Protein AF-B9L2D6-F1 (afdb_monomer)

Sequence (273 aa):
MDQVGSRETQRTIRRAWAGRIAWFFAGMMATLLLLGIAGWVLAPRLFAHRSDLPGERRLARALVEAAAARGAQAIPTRPPLGARAVETGRIVYLGACSQCHGADADGKGWLGTLSYPEASALNDADTQARSDTELYWIIANGLSFTGMPGFQDRLSEEQIWAVVAYLRSLGSGSSGALPAVPQPSSDDLTKADPAGGAVARGAALYIALGCSNCHGAGGNAAGRLQLRATDRRAVRAIREGTDEGMPAYPESLLSEPDLQAVLAYIRTFRSGS

Structure (mmCIF, N/CA/C/O backbone):
data_AF-B9L2D6-F1
#
_entry.id   AF-B9L2D6-F1
#
loop_
_atom_site.group_PDB
_atom_site.id
_atom_site.type_symbol
_atom_site.label_atom_id
_atom_site.label_alt_id
_atom_site.label_comp_id
_atom_site.label_asym_id
_atom_site.label_entity_id
_atom_site.label_seq_id
_atom_site.pdbx_PDB_ins_code
_atom_site.Cartn_x
_atom_site.Cartn_y
_atom_site.Cartn_z
_atom_site.occupancy
_atom_site.B_iso_or_equiv
_atom_site.auth_seq_id
_atom_site.auth_comp_id
_atom_site.auth_asym_id
_atom_site.auth_atom_id
_atom_site.pdbx_PDB_model_num
ATOM 1 N N . MET A 1 1 ? -6.528 51.169 73.904 1.00 56.94 1 MET A N 1
ATOM 2 C CA . MET A 1 1 ? -5.232 50.892 73.244 1.00 56.94 1 MET A CA 1
ATOM 3 C C . MET A 1 1 ? -5.256 49.641 72.342 1.00 56.94 1 MET A C 1
ATOM 5 O O . MET A 1 1 ? -4.210 49.272 71.832 1.00 56.94 1 MET A O 1
ATOM 9 N N . ASP A 1 2 ? -6.421 49.062 72.003 1.00 61.53 2 ASP A N 1
ATOM 10 C CA . ASP A 1 2 ? -6.498 47.760 71.294 1.00 61.53 2 ASP A CA 1
ATOM 11 C C . ASP A 1 2 ? -6.487 47.793 69.754 1.00 61.53 2 ASP A C 1
ATOM 13 O O . ASP A 1 2 ? -6.313 46.762 69.106 1.00 61.53 2 ASP A O 1
ATOM 17 N N . GLN A 1 3 ? -6.654 48.957 69.119 1.00 58.72 3 GLN A N 1
ATOM 18 C CA . GLN A 1 3 ? -6.732 49.036 67.648 1.00 58.72 3 GLN A CA 1
ATOM 19 C C . GLN A 1 3 ? -5.370 48.978 66.937 1.00 58.72 3 GLN A C 1
ATOM 21 O O . GLN A 1 3 ? -5.309 48.685 65.743 1.00 58.72 3 GLN A O 1
ATOM 26 N N . VAL A 1 4 ? -4.273 49.269 67.642 1.00 60.16 4 VAL A N 1
ATOM 27 C CA . VAL A 1 4 ? -2.924 49.272 67.050 1.00 60.16 4 VAL A CA 1
ATOM 28 C C . VAL A 1 4 ? -2.386 47.841 66.935 1.00 60.16 4 VAL A C 1
ATOM 30 O O . VAL A 1 4 ? -1.903 47.466 65.868 1.00 60.16 4 VAL A O 1
ATOM 33 N N . GLY A 1 5 ? -2.587 47.010 67.966 1.00 62.91 5 GLY A N 1
ATOM 34 C CA . GLY A 1 5 ? -2.167 45.604 67.967 1.00 62.91 5 GLY A CA 1
ATOM 35 C C . GLY A 1 5 ? -2.861 44.762 66.891 1.00 62.91 5 GLY A C 1
ATOM 36 O O . GLY A 1 5 ? -2.204 44.000 66.185 1.00 62.91 5 GLY A O 1
ATOM 37 N N . SER A 1 6 ? -4.164 44.966 66.662 1.00 68.38 6 SER A N 1
ATOM 38 C CA . SER A 1 6 ? -4.909 44.214 65.637 1.00 68.38 6 SER A CA 1
ATOM 39 C C . SER A 1 6 ? -4.453 44.528 64.205 1.00 68.38 6 SER A C 1
ATOM 41 O O . SER A 1 6 ? -4.407 43.633 63.357 1.00 68.38 6 SER A O 1
ATOM 43 N N . ARG A 1 7 ? -4.049 45.775 63.920 1.00 72.44 7 ARG A N 1
ATOM 44 C CA . ARG A 1 7 ? -3.516 46.178 62.605 1.00 72.44 7 ARG A CA 1
ATOM 45 C C . ARG A 1 7 ? -2.130 45.599 62.336 1.00 72.44 7 ARG A C 1
ATOM 47 O O . ARG A 1 7 ? -1.819 45.287 61.185 1.00 72.44 7 ARG A O 1
ATOM 54 N N . GLU A 1 8 ? -1.307 45.444 63.366 1.00 71.81 8 GLU A N 1
ATOM 55 C CA . GLU A 1 8 ? 0.029 44.859 63.249 1.00 71.81 8 GLU A CA 1
ATOM 56 C C . GLU A 1 8 ? -0.039 43.342 63.027 1.00 71.81 8 GLU A C 1
ATOM 58 O O . GLU A 1 8 ? 0.575 42.838 62.085 1.00 71.81 8 GLU A O 1
ATOM 63 N N . THR A 1 9 ? -0.906 42.635 63.761 1.00 71.81 9 THR A N 1
ATOM 64 C CA . THR A 1 9 ? -1.185 41.204 63.540 1.00 71.81 9 THR A CA 1
ATOM 65 C C . THR A 1 9 ? -1.777 40.930 62.150 1.00 71.81 9 THR A C 1
ATOM 67 O O . THR A 1 9 ? -1.382 39.988 61.467 1.00 71.81 9 THR A O 1
ATOM 70 N N . GLN A 1 10 ? -2.685 41.780 61.659 1.00 71.19 10 GLN A N 1
ATOM 71 C CA . GLN A 1 10 ? -3.229 41.653 60.299 1.00 71.19 10 GLN A CA 1
ATOM 72 C C . GLN A 1 10 ? -2.160 41.889 59.215 1.00 71.19 10 GLN A C 1
ATOM 74 O O . GLN A 1 10 ? -2.165 41.228 58.174 1.00 71.19 10 GLN A O 1
ATOM 79 N N . ARG A 1 11 ? -1.203 42.801 59.446 1.00 72.12 11 ARG A N 1
ATOM 80 C CA . ARG A 1 11 ? -0.077 43.043 58.525 1.00 72.12 11 ARG A CA 1
ATOM 81 C C . ARG A 1 11 ? 0.897 41.867 58.481 1.00 72.12 11 ARG A C 1
ATOM 83 O O . ARG A 1 11 ? 1.347 41.519 57.389 1.00 72.12 11 ARG A O 1
ATOM 90 N N . THR A 1 12 ? 1.209 41.242 59.616 1.00 73.00 12 THR A N 1
ATOM 91 C CA . THR A 1 12 ? 2.105 40.074 59.662 1.00 73.00 12 THR A CA 1
ATOM 92 C C . THR A 1 12 ? 1.465 38.846 59.015 1.00 73.00 12 THR A C 1
ATOM 94 O O . THR A 1 12 ? 2.108 38.201 58.188 1.00 73.00 12 THR A O 1
ATOM 97 N N . ILE A 1 13 ? 0.177 38.587 59.272 1.00 73.56 13 ILE A N 1
ATOM 98 C CA . ILE A 1 13 ? -0.577 37.500 58.626 1.00 73.56 13 ILE A CA 1
ATOM 99 C C . ILE A 1 13 ? -0.653 37.710 57.107 1.00 73.56 13 ILE A C 1
ATOM 101 O O . ILE A 1 13 ? -0.350 36.788 56.351 1.00 73.56 13 ILE A O 1
ATOM 105 N N . ARG A 1 14 ? -0.977 38.922 56.629 1.00 73.56 14 ARG A N 1
ATOM 106 C CA . ARG A 1 14 ? -1.017 39.222 55.182 1.00 73.56 14 ARG A CA 1
ATOM 107 C C . ARG A 1 14 ? 0.344 39.055 54.506 1.00 73.56 14 ARG A C 1
ATOM 109 O O . ARG A 1 14 ? 0.392 38.533 53.398 1.00 73.56 14 ARG A O 1
ATOM 116 N N . ARG A 1 15 ? 1.444 39.450 55.159 1.00 74.12 15 ARG A N 1
ATOM 117 C CA . ARG A 1 15 ? 2.812 39.230 54.647 1.00 74.12 15 ARG A CA 1
ATOM 118 C C . ARG A 1 15 ? 3.174 37.743 54.603 1.00 74.12 15 ARG A C 1
ATOM 120 O O . ARG A 1 15 ? 3.741 37.294 53.611 1.00 74.12 15 ARG A O 1
ATOM 127 N N . ALA A 1 16 ? 2.793 36.972 55.623 1.00 72.38 16 ALA A N 1
ATOM 128 C CA . ALA A 1 16 ? 3.012 35.526 55.661 1.00 72.38 16 ALA A CA 1
ATOM 129 C C . ALA A 1 16 ? 2.215 34.783 54.569 1.00 72.38 16 ALA A C 1
ATOM 131 O O . ALA A 1 16 ? 2.751 33.894 53.908 1.00 72.38 16 ALA A O 1
ATOM 132 N N . TRP A 1 17 ? 0.960 35.174 54.329 1.00 75.00 17 TRP A N 1
ATOM 133 C CA . TRP A 1 17 ? 0.129 34.619 53.255 1.00 75.00 17 TRP A CA 1
ATOM 134 C C . TRP A 1 17 ? 0.607 35.030 51.859 1.00 75.00 17 TRP A C 1
ATOM 136 O O . TRP A 1 17 ? 0.696 34.177 50.980 1.00 75.00 17 TRP A O 1
ATOM 146 N N . ALA A 1 18 ? 0.985 36.297 51.661 1.00 76.88 18 ALA A N 1
ATOM 147 C CA . ALA A 1 18 ? 1.555 36.765 50.398 1.00 76.88 18 ALA A CA 1
ATOM 148 C C . ALA A 1 18 ? 2.855 36.020 50.046 1.00 76.88 18 ALA A C 1
ATOM 150 O O . ALA A 1 18 ? 3.039 35.627 48.898 1.00 76.88 18 ALA A O 1
ATOM 151 N N . GLY A 1 19 ? 3.713 35.748 51.038 1.00 84.00 19 GLY A N 1
ATOM 152 C CA . GLY A 1 19 ? 4.913 34.929 50.853 1.00 84.00 19 GLY A CA 1
ATOM 153 C C . GLY A 1 19 ? 4.589 33.492 50.436 1.00 84.00 19 GLY A C 1
ATOM 154 O O . GLY A 1 19 ? 5.163 32.991 49.475 1.00 84.00 19 GLY A O 1
ATOM 155 N N . ARG A 1 20 ? 3.629 32.836 51.102 1.00 87.19 20 ARG A N 1
ATOM 156 C CA . ARG A 1 20 ? 3.206 31.463 50.761 1.00 87.19 20 ARG A CA 1
ATOM 157 C C . ARG A 1 20 ? 2.619 31.354 49.352 1.00 87.19 20 ARG A C 1
ATOM 159 O O . ARG A 1 20 ? 2.954 30.422 48.629 1.00 87.19 20 ARG A O 1
ATOM 166 N N . ILE A 1 21 ? 1.789 32.317 48.950 1.00 88.88 21 ILE A N 1
ATOM 167 C CA . ILE A 1 21 ? 1.210 32.373 47.600 1.00 88.88 21 ILE A CA 1
ATOM 168 C C . ILE A 1 21 ? 2.305 32.617 46.551 1.00 88.88 21 ILE A C 1
ATOM 170 O O . ILE A 1 21 ? 2.326 31.946 45.522 1.00 88.88 21 ILE A O 1
ATOM 174 N N . ALA A 1 22 ? 3.254 33.520 46.819 1.00 88.56 22 ALA A N 1
ATOM 175 C CA . ALA A 1 22 ? 4.381 33.767 45.920 1.00 88.56 22 ALA A CA 1
ATOM 176 C C . ALA A 1 22 ? 5.248 32.510 45.715 1.00 88.56 22 ALA A C 1
ATOM 178 O O . ALA A 1 22 ? 5.593 32.188 44.580 1.00 88.56 22 ALA A O 1
ATOM 179 N N . TRP A 1 23 ? 5.537 31.757 46.783 1.00 92.25 23 TRP A N 1
ATOM 180 C CA . TRP A 1 23 ? 6.272 30.489 46.695 1.00 92.25 23 TRP A CA 1
ATOM 181 C C . TRP A 1 23 ? 5.515 29.405 45.920 1.00 92.25 23 TRP A C 1
ATOM 183 O O . TRP A 1 23 ? 6.136 28.664 45.159 1.00 92.25 23 TRP A O 1
ATOM 193 N N . PHE A 1 24 ? 4.187 29.338 46.052 1.00 92.62 24 PHE A N 1
ATOM 194 C CA . PHE A 1 24 ? 3.357 28.430 45.257 1.00 92.62 24 PHE A CA 1
ATOM 195 C C . PHE A 1 24 ? 3.479 28.721 43.752 1.00 92.62 24 PHE A C 1
ATOM 197 O O . PHE A 1 24 ? 3.782 27.819 42.970 1.00 92.62 24 PHE A O 1
ATOM 204 N N . PHE A 1 25 ? 3.315 29.984 43.343 1.00 95.75 25 PHE A N 1
ATOM 205 C CA . PHE A 1 25 ? 3.429 30.368 41.933 1.00 95.75 25 PHE A CA 1
ATOM 206 C C . PHE A 1 25 ? 4.855 30.228 41.391 1.00 95.75 25 PHE A C 1
ATOM 208 O O . PHE A 1 25 ? 5.025 29.788 40.255 1.00 95.75 25 PHE A O 1
ATOM 215 N N . ALA A 1 26 ? 5.878 30.538 42.192 1.00 93.88 26 ALA A N 1
ATOM 216 C CA . ALA A 1 26 ? 7.272 30.314 41.812 1.00 93.88 26 ALA A CA 1
ATOM 217 C C . ALA A 1 26 ? 7.562 28.820 41.580 1.00 93.88 26 ALA A C 1
ATOM 219 O O . ALA A 1 26 ? 8.179 28.464 40.578 1.00 93.88 26 ALA A O 1
ATOM 220 N N . GLY A 1 27 ? 7.061 27.942 42.456 1.00 96.25 27 GLY A N 1
ATOM 221 C CA . GLY A 1 27 ? 7.172 26.489 42.301 1.00 96.25 27 GLY A CA 1
ATOM 222 C C . GLY A 1 27 ? 6.445 25.957 41.062 1.00 96.25 27 GLY A C 1
ATOM 223 O O . GLY A 1 27 ? 7.003 25.157 40.309 1.00 96.25 27 GLY A O 1
ATOM 224 N N . MET A 1 28 ? 5.227 26.439 40.800 1.00 96.62 28 MET A N 1
ATOM 225 C CA . MET A 1 28 ? 4.471 26.101 39.589 1.00 96.62 28 MET A CA 1
ATOM 226 C C . MET A 1 28 ? 5.216 26.536 38.322 1.00 96.62 28 MET A C 1
ATOM 228 O O . MET A 1 28 ? 5.370 25.740 37.398 1.00 96.62 28 MET A O 1
ATOM 232 N N . MET A 1 29 ? 5.732 27.768 38.295 1.00 95.88 29 MET A N 1
ATOM 233 C CA . MET A 1 29 ? 6.493 28.288 37.159 1.00 95.88 29 MET A CA 1
ATOM 234 C C . MET A 1 29 ? 7.775 27.481 36.930 1.00 95.88 29 MET A C 1
ATOM 236 O O . MET A 1 29 ? 8.063 27.099 35.800 1.00 95.88 29 MET A O 1
ATOM 240 N N . ALA A 1 30 ? 8.508 27.153 37.999 1.00 95.94 30 ALA A N 1
ATOM 241 C CA . ALA A 1 30 ? 9.697 26.308 37.920 1.00 95.94 30 ALA A CA 1
ATOM 242 C C . ALA A 1 30 ? 9.366 24.905 37.384 1.00 95.94 30 ALA A C 1
ATOM 244 O O . ALA A 1 30 ? 10.091 24.387 36.542 1.00 95.94 30 ALA A O 1
ATOM 245 N N . THR A 1 31 ? 8.245 24.315 37.808 1.00 95.62 31 THR A N 1
ATOM 246 C CA . THR A 1 31 ? 7.788 22.997 37.333 1.00 95.62 31 THR A CA 1
ATOM 247 C C . THR A 1 31 ? 7.444 23.031 35.847 1.00 95.62 31 THR A C 1
ATOM 249 O O . THR A 1 31 ? 7.908 22.182 35.092 1.00 95.62 31 THR A O 1
ATOM 252 N N . LEU A 1 32 ? 6.681 24.032 35.403 1.00 96.75 32 LEU A N 1
ATOM 253 C CA . LEU A 1 32 ? 6.340 24.203 33.988 1.00 96.75 32 LEU A CA 1
ATOM 254 C C . LEU A 1 32 ? 7.591 24.428 33.131 1.00 96.75 32 LEU A C 1
ATOM 256 O O . LEU A 1 32 ? 7.705 23.855 32.050 1.00 96.75 32 LEU A O 1
ATOM 260 N N . LEU A 1 33 ? 8.550 25.210 33.630 1.00 96.44 33 LEU A N 1
ATOM 261 C CA . LEU A 1 33 ? 9.809 25.476 32.941 1.00 96.44 33 LEU A CA 1
ATOM 262 C C . LEU A 1 33 ? 10.677 24.213 32.846 1.00 96.44 33 LEU A C 1
ATOM 264 O O . LEU A 1 33 ? 11.220 23.926 31.783 1.00 96.44 33 LEU A O 1
ATOM 268 N N . LEU A 1 34 ? 10.740 23.406 33.909 1.00 96.00 34 LEU A N 1
ATOM 269 C CA . LEU A 1 34 ? 11.417 22.106 33.895 1.00 96.00 34 LEU A CA 1
ATOM 270 C C . LEU A 1 34 ? 10.751 21.116 32.935 1.00 96.00 34 LEU A C 1
ATOM 272 O O . LEU A 1 34 ? 11.459 20.440 32.193 1.00 96.00 34 LEU A O 1
ATOM 276 N N . LEU A 1 35 ? 9.416 21.052 32.896 1.00 95.12 35 LEU A N 1
ATOM 277 C CA . LEU A 1 35 ? 8.682 20.222 31.935 1.00 95.12 35 LEU A CA 1
ATOM 278 C C . LEU A 1 35 ? 8.921 20.684 30.493 1.00 95.12 35 LEU A C 1
ATOM 280 O O . LEU A 1 35 ? 9.122 19.850 29.615 1.00 95.12 35 LEU A O 1
ATOM 284 N N . GLY A 1 36 ? 8.956 21.996 30.254 1.00 93.69 36 GLY A N 1
ATOM 285 C CA . GLY A 1 36 ? 9.275 22.572 28.949 1.00 93.69 36 GLY A CA 1
ATOM 286 C C . GLY A 1 36 ? 10.696 22.237 28.492 1.00 93.69 36 GLY A C 1
ATOM 287 O O . GLY A 1 36 ? 10.884 21.793 27.362 1.00 93.69 36 GLY A O 1
ATOM 288 N N . ILE A 1 37 ? 11.690 22.372 29.378 1.00 93.81 37 ILE A N 1
ATOM 289 C CA . ILE A 1 37 ? 13.086 21.999 29.094 1.00 93.81 37 ILE A CA 1
ATOM 290 C C . ILE A 1 37 ? 13.205 20.491 28.864 1.00 93.81 37 ILE A C 1
ATOM 292 O O . ILE A 1 37 ? 13.822 20.072 27.888 1.00 93.81 37 ILE A O 1
ATOM 296 N N . ALA A 1 38 ? 12.600 19.669 29.725 1.00 91.19 38 ALA A N 1
ATOM 297 C CA . ALA A 1 38 ? 12.593 18.219 29.564 1.00 91.19 38 ALA A CA 1
ATOM 298 C C . ALA A 1 38 ? 11.964 17.828 28.223 1.00 91.19 38 ALA A C 1
ATOM 300 O O . ALA A 1 38 ? 12.560 17.058 27.477 1.00 91.19 38 ALA A O 1
ATOM 301 N N . GLY A 1 39 ? 10.821 18.423 27.874 1.00 89.56 39 GLY A N 1
ATOM 302 C CA . GLY A 1 39 ? 10.175 18.266 26.576 1.00 89.56 39 GLY A CA 1
ATOM 303 C C . GLY A 1 39 ? 11.092 18.664 25.422 1.00 89.56 39 GLY A C 1
ATOM 304 O O . GLY A 1 39 ? 11.265 17.879 24.504 1.00 89.56 39 GLY A O 1
ATOM 305 N N . TRP A 1 40 ? 11.754 19.821 25.482 1.00 89.19 40 TRP A N 1
ATOM 306 C CA . TRP A 1 40 ? 12.677 20.276 24.434 1.00 89.19 40 TRP A CA 1
ATOM 307 C C . TRP A 1 40 ? 13.899 19.359 24.260 1.00 89.19 40 TRP A C 1
ATOM 309 O O . TRP A 1 40 ? 14.357 19.141 23.142 1.00 89.19 40 TRP A O 1
ATOM 319 N N . VAL A 1 41 ? 14.403 18.769 25.348 1.00 87.44 41 VAL A N 1
ATOM 320 C CA . VAL A 1 41 ? 15.546 17.839 25.325 1.00 87.44 41 VAL A CA 1
ATOM 321 C C . VAL A 1 41 ? 15.139 16.420 24.901 1.00 87.44 41 VAL A C 1
ATOM 323 O O . VAL A 1 41 ? 15.921 15.715 24.253 1.00 87.44 41 VAL A O 1
ATOM 326 N N . LEU A 1 42 ? 13.940 15.971 25.275 1.00 84.75 42 LEU A N 1
ATOM 327 C CA . LEU A 1 42 ? 13.441 14.619 25.008 1.00 84.75 42 LEU A CA 1
ATOM 328 C C . LEU A 1 42 ? 12.720 14.518 23.661 1.00 84.75 42 LEU A C 1
ATOM 330 O O . LEU A 1 42 ? 12.849 13.494 22.999 1.00 84.75 42 LEU A O 1
ATOM 334 N N . ALA A 1 43 ? 12.016 15.563 23.221 1.00 81.94 43 ALA A N 1
ATOM 335 C CA . ALA A 1 43 ? 11.232 15.562 21.987 1.00 81.94 43 ALA A CA 1
ATOM 336 C C . ALA A 1 43 ? 12.062 15.193 20.750 1.00 81.94 43 ALA A C 1
ATOM 338 O O . ALA A 1 43 ? 11.625 14.308 20.023 1.00 81.94 43 ALA A O 1
ATOM 339 N N . PRO A 1 44 ? 13.275 15.736 20.514 1.00 79.38 44 PRO A N 1
ATOM 340 C CA . PRO A 1 44 ? 14.084 15.317 19.372 1.00 79.38 44 PRO A CA 1
ATOM 341 C C . PRO A 1 44 ? 14.414 13.824 19.408 1.00 79.38 44 PRO A C 1
ATOM 343 O O . PRO A 1 44 ? 14.445 13.186 18.367 1.00 79.38 44 PRO A O 1
ATOM 346 N N . ARG A 1 45 ? 14.623 13.246 20.599 1.00 75.12 45 ARG A N 1
ATOM 347 C CA . ARG A 1 45 ? 14.895 11.809 20.752 1.00 75.12 45 ARG A CA 1
ATOM 348 C C . ARG A 1 45 ? 13.643 10.962 20.544 1.00 75.12 45 ARG A C 1
ATOM 350 O O . ARG A 1 45 ? 13.747 9.899 19.950 1.00 75.12 45 ARG A O 1
ATOM 357 N N . LEU A 1 46 ? 12.486 11.442 21.000 1.00 73.06 46 LEU A N 1
ATOM 358 C CA . LEU A 1 46 ? 11.193 10.785 20.804 1.00 73.06 46 LEU A CA 1
ATOM 359 C C . LEU A 1 46 ? 10.761 10.816 19.331 1.00 73.06 46 LEU A C 1
ATOM 361 O O . LEU A 1 46 ? 10.335 9.798 18.806 1.00 73.06 46 LEU A O 1
ATOM 365 N N . PHE A 1 47 ? 10.920 11.952 18.647 1.00 72.81 47 PHE A N 1
ATOM 366 C CA . PHE A 1 47 ? 10.514 12.120 17.247 1.00 72.81 47 PHE A CA 1
ATOM 367 C C . PHE A 1 47 ? 11.547 11.612 16.229 1.00 72.81 47 PHE A C 1
ATOM 369 O O . PHE A 1 47 ? 11.180 11.354 15.087 1.00 72.81 47 PHE A O 1
ATOM 376 N N . ALA A 1 48 ? 12.823 11.460 16.605 1.00 70.25 48 ALA A N 1
ATOM 377 C CA . ALA A 1 48 ? 13.851 10.875 15.734 1.00 70.25 48 ALA A CA 1
ATOM 378 C C . ALA A 1 48 ? 14.034 9.357 15.927 1.00 70.25 48 ALA A C 1
ATOM 380 O O . ALA A 1 48 ? 14.858 8.749 15.239 1.00 70.25 48 ALA A O 1
ATOM 381 N N . HIS A 1 49 ? 13.310 8.741 16.864 1.00 67.38 49 HIS A N 1
ATOM 382 C CA . HIS A 1 49 ? 13.352 7.300 17.082 1.00 67.38 49 HIS A CA 1
ATOM 383 C C . HIS A 1 49 ? 12.772 6.555 15.875 1.00 67.38 49 HIS A C 1
ATOM 385 O O . HIS A 1 49 ? 11.707 6.903 15.376 1.00 67.38 49 HIS A O 1
ATOM 391 N N . ARG A 1 50 ? 13.493 5.536 15.397 1.00 65.75 50 ARG A N 1
ATOM 392 C CA . ARG A 1 50 ? 13.042 4.624 14.331 1.00 65.75 50 ARG A CA 1
ATOM 393 C C . ARG A 1 50 ? 12.920 3.168 14.786 1.00 65.75 50 ARG A C 1
ATOM 395 O O . ARG A 1 50 ? 12.696 2.289 13.964 1.00 65.75 50 ARG A O 1
ATOM 402 N N . SER A 1 51 ? 13.145 2.902 16.066 1.00 70.00 51 SER A N 1
ATOM 403 C CA . SER A 1 51 ? 12.976 1.580 16.673 1.00 70.00 51 SER A CA 1
ATOM 404 C C . SER A 1 51 ? 11.742 1.612 17.571 1.00 70.00 51 SER A C 1
ATOM 406 O O . SER A 1 51 ? 11.215 2.684 17.824 1.00 70.00 51 SER A O 1
ATOM 408 N N . ASP A 1 52 ? 11.259 0.461 18.023 1.00 70.94 52 ASP A N 1
ATOM 409 C CA . ASP A 1 52 ? 10.150 0.432 18.976 1.00 70.94 52 ASP A CA 1
ATOM 410 C C . ASP A 1 52 ? 10.659 0.566 20.414 1.00 70.94 52 ASP A C 1
ATOM 412 O O . ASP A 1 52 ? 11.629 -0.094 20.813 1.00 70.94 52 ASP A O 1
ATOM 416 N N . LEU A 1 53 ? 9.942 1.327 21.238 1.00 78.06 53 LEU A N 1
ATOM 417 C CA . LEU A 1 53 ? 10.089 1.264 22.687 1.00 78.06 53 LEU A CA 1
ATOM 418 C C . LEU A 1 53 ? 9.505 -0.052 23.237 1.00 78.06 53 LEU A C 1
ATOM 420 O O . LEU A 1 53 ? 8.582 -0.639 22.655 1.00 78.06 53 LEU A O 1
ATOM 424 N N . PRO A 1 54 ? 9.974 -0.527 24.408 1.00 80.00 54 PRO A N 1
ATOM 425 C CA . PRO A 1 54 ? 9.396 -1.697 25.057 1.00 80.00 54 PRO A CA 1
ATOM 426 C C . PRO A 1 54 ? 7.880 -1.545 25.261 1.00 80.00 54 PRO A C 1
ATOM 428 O O . PRO A 1 54 ? 7.420 -0.685 26.006 1.00 80.00 54 PRO A O 1
ATOM 431 N N . GLY A 1 55 ? 7.096 -2.402 24.602 1.00 80.31 55 GLY A N 1
ATOM 432 C CA . GLY A 1 55 ? 5.634 -2.412 24.710 1.00 80.31 55 GLY A CA 1
ATOM 433 C C . GLY A 1 55 ? 4.888 -1.443 23.784 1.00 80.31 55 GLY A C 1
ATOM 434 O O . GLY A 1 55 ? 3.662 -1.520 23.738 1.00 80.31 55 GLY A O 1
ATOM 435 N N . GLU A 1 56 ? 5.580 -0.612 22.998 1.00 82.12 56 GLU A N 1
ATOM 436 C CA . GLU A 1 56 ? 4.963 0.344 22.063 1.00 82.12 56 GLU A CA 1
ATOM 437 C C . GLU A 1 56 ? 4.027 -0.351 21.071 1.00 82.12 56 GLU A C 1
ATOM 439 O O . GLU A 1 56 ? 2.849 -0.011 20.995 1.00 82.12 56 GLU A O 1
ATOM 444 N N . ARG A 1 57 ? 4.496 -1.420 20.413 1.00 78.88 57 ARG A N 1
ATOM 445 C CA . ARG A 1 57 ? 3.670 -2.218 19.489 1.00 78.88 57 ARG A CA 1
ATOM 446 C C . ARG A 1 57 ? 2.422 -2.804 20.147 1.00 78.88 57 ARG A C 1
ATOM 448 O O . ARG A 1 57 ? 1.383 -2.905 19.502 1.00 78.88 57 ARG A O 1
ATOM 455 N N . ARG A 1 58 ? 2.507 -3.200 21.424 1.00 84.06 58 ARG A N 1
ATOM 456 C CA . ARG A 1 58 ? 1.359 -3.757 22.163 1.00 84.06 58 ARG A CA 1
ATOM 457 C C . ARG A 1 58 ? 0.324 -2.676 22.441 1.00 84.06 58 ARG A C 1
ATOM 459 O O . ARG A 1 58 ? -0.862 -2.913 22.239 1.00 84.06 58 ARG A O 1
ATOM 466 N N . LEU A 1 59 ? 0.776 -1.495 22.864 1.00 85.88 59 LEU A N 1
ATOM 467 C CA . LEU A 1 59 ? -0.097 -0.346 23.072 1.00 85.88 59 LEU A CA 1
ATOM 468 C C . LEU A 1 59 ? -0.740 0.098 21.754 1.00 85.88 59 LEU A C 1
ATOM 470 O O . LEU A 1 59 ? -1.958 0.235 21.696 1.00 85.88 59 LEU A O 1
ATOM 474 N N . ALA A 1 60 ? 0.054 0.259 20.692 1.00 82.88 60 ALA A N 1
ATOM 475 C CA . ALA A 1 60 ? -0.436 0.632 19.370 1.00 82.88 60 ALA A CA 1
ATOM 476 C C . ALA A 1 60 ? -1.496 -0.359 18.871 1.00 82.88 60 ALA A C 1
ATOM 478 O O . ALA A 1 60 ? -2.589 0.047 18.487 1.00 82.88 60 ALA A O 1
ATOM 479 N N . ARG A 1 61 ? -1.223 -1.665 18.971 1.00 82.00 61 ARG A N 1
ATOM 480 C CA . ARG A 1 61 ? -2.176 -2.719 18.605 1.00 82.00 61 ARG A CA 1
ATOM 481 C C . ARG A 1 61 ? -3.487 -2.620 19.387 1.00 82.00 61 ARG A C 1
ATOM 483 O O . ARG A 1 61 ? -4.548 -2.627 18.770 1.00 82.00 61 ARG A O 1
ATOM 490 N N . ALA A 1 62 ? -3.414 -2.471 20.709 1.00 86.56 62 ALA A N 1
ATOM 491 C CA . ALA A 1 62 ? -4.599 -2.346 21.555 1.00 86.56 62 ALA A CA 1
ATOM 492 C C . ALA A 1 62 ? -5.424 -1.091 21.217 1.00 86.56 62 ALA A C 1
ATOM 494 O O . ALA A 1 62 ? -6.654 -1.132 21.223 1.00 86.56 62 ALA A O 1
ATOM 495 N N . LEU A 1 63 ? -4.763 0.024 20.885 1.00 88.19 63 LEU A N 1
ATOM 496 C CA . LEU A 1 63 ? -5.435 1.247 20.445 1.00 88.19 63 LEU A CA 1
ATOM 497 C C . LEU A 1 63 ? -6.132 1.058 19.093 1.00 88.19 63 LEU A C 1
ATOM 499 O O . LEU A 1 63 ? -7.285 1.462 18.953 1.00 88.19 63 LEU A O 1
ATOM 503 N N . VAL A 1 64 ? -5.469 0.413 18.127 1.00 85.94 64 VAL A N 1
ATOM 504 C CA . VAL A 1 64 ? -6.053 0.106 16.812 1.00 85.94 64 VAL A CA 1
ATOM 505 C C . VAL A 1 64 ? -7.259 -0.817 16.951 1.00 85.94 64 VAL A C 1
ATOM 507 O O . VAL A 1 64 ? -8.297 -0.540 16.364 1.00 85.94 64 VAL A O 1
ATOM 510 N N . GLU A 1 65 ? -7.163 -1.874 17.757 1.00 85.56 65 GLU A N 1
ATOM 511 C CA . GLU A 1 65 ? -8.288 -2.773 18.050 1.00 85.56 65 GLU A CA 1
ATOM 512 C C . GLU A 1 65 ? -9.459 -2.023 18.682 1.00 85.56 65 GLU A C 1
ATOM 514 O O . GLU A 1 65 ? -10.586 -2.103 18.202 1.00 85.56 65 GLU A O 1
ATOM 519 N N . ALA A 1 66 ? -9.199 -1.216 19.710 1.00 87.69 66 ALA A N 1
ATOM 520 C CA . ALA A 1 66 ?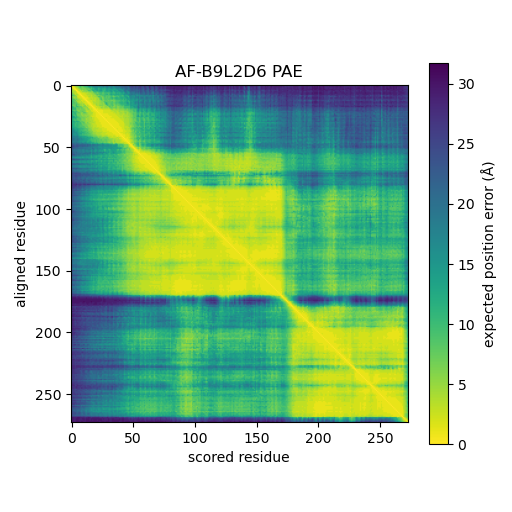 -10.247 -0.464 20.383 1.00 87.69 66 ALA A CA 1
ATOM 521 C C . ALA A 1 66 ? -10.891 0.610 19.483 1.00 87.69 66 ALA A C 1
ATOM 523 O O . ALA A 1 66 ? -12.061 0.953 19.679 1.00 87.69 66 ALA A O 1
ATOM 524 N N . ALA A 1 67 ? -10.144 1.177 18.533 1.00 87.12 67 ALA A N 1
ATOM 525 C CA . ALA A 1 67 ? -10.668 2.116 17.546 1.00 87.12 67 ALA A CA 1
ATOM 526 C C . ALA A 1 67 ? -11.495 1.393 16.475 1.00 87.12 67 ALA A C 1
ATOM 528 O O . ALA A 1 67 ? -12.649 1.761 16.247 1.00 87.12 67 ALA A O 1
ATOM 529 N N . ALA A 1 68 ? -10.951 0.320 15.895 1.00 85.50 68 ALA A N 1
ATOM 530 C CA . ALA A 1 68 ? -11.615 -0.477 14.871 1.00 85.50 68 ALA A CA 1
ATOM 531 C C . ALA A 1 68 ? -12.913 -1.104 15.390 1.00 85.50 68 ALA A C 1
ATOM 533 O O . ALA A 1 68 ? -13.933 -1.016 14.717 1.00 85.50 68 ALA A O 1
ATOM 534 N N . ALA A 1 69 ? -12.928 -1.636 16.614 1.00 85.00 69 ALA A N 1
ATOM 535 C CA . ALA A 1 69 ? -14.129 -2.201 17.226 1.00 85.00 69 ALA A CA 1
ATOM 536 C C . ALA A 1 69 ? -15.233 -1.154 17.473 1.00 85.00 69 ALA A C 1
ATOM 538 O O . ALA A 1 69 ? -16.422 -1.462 17.377 1.00 85.00 69 ALA A O 1
ATOM 539 N N . ARG A 1 70 ? -14.869 0.101 17.780 1.00 86.94 70 ARG A N 1
ATOM 540 C CA . ARG A 1 70 ? -15.843 1.202 17.901 1.00 86.94 70 ARG A CA 1
ATOM 541 C C . ARG A 1 70 ? -16.376 1.625 16.538 1.00 86.94 70 ARG A C 1
ATOM 543 O O . ARG A 1 70 ? -17.579 1.798 16.382 1.00 86.94 70 ARG A O 1
ATOM 550 N N . GLY A 1 71 ? -15.487 1.767 15.561 1.00 81.88 71 GLY A N 1
ATOM 551 C CA . GLY A 1 71 ? -15.837 2.155 14.200 1.00 81.88 71 GLY A CA 1
ATOM 552 C C . GLY A 1 71 ? -16.628 1.094 13.432 1.00 81.88 71 GLY A C 1
ATOM 553 O O . GLY A 1 71 ? -17.481 1.435 12.616 1.00 81.88 71 GLY A O 1
ATOM 554 N N . ALA A 1 72 ? -16.413 -0.185 13.754 1.00 78.31 72 ALA A N 1
ATOM 555 C CA . ALA A 1 72 ? -17.102 -1.338 13.179 1.00 78.31 72 ALA A CA 1
ATOM 556 C C . ALA A 1 72 ? -18.635 -1.280 13.332 1.00 78.31 72 ALA A C 1
ATOM 558 O O . ALA A 1 72 ? -19.353 -1.914 12.563 1.00 78.31 72 ALA A O 1
ATOM 559 N N . GLN A 1 73 ? -19.146 -0.507 14.295 1.00 73.00 73 GLN A N 1
ATOM 560 C CA . GLN A 1 73 ? -20.580 -0.393 14.586 1.00 73.00 73 GLN A CA 1
ATOM 561 C C . GLN A 1 73 ? -21.367 0.366 13.506 1.00 73.00 73 GLN A C 1
ATOM 563 O O . GLN A 1 73 ? -22.588 0.249 13.456 1.00 73.00 73 GLN A O 1
ATOM 568 N N . ALA A 1 74 ? -20.682 1.128 12.646 1.00 78.69 74 ALA A N 1
ATOM 569 C CA . ALA A 1 74 ? -21.284 1.939 11.586 1.00 78.69 74 ALA A CA 1
ATOM 570 C C . ALA A 1 74 ? -20.894 1.467 10.170 1.00 78.69 74 ALA A C 1
ATOM 572 O O . ALA A 1 74 ? -20.951 2.244 9.220 1.00 78.69 74 ALA A O 1
ATOM 573 N N . ILE A 1 75 ? -20.458 0.210 10.027 1.00 85.62 75 ILE A N 1
ATOM 574 C CA . ILE A 1 75 ? -19.973 -0.335 8.755 1.00 85.62 75 ILE A CA 1
ATOM 575 C C . ILE A 1 75 ? -21.135 -0.872 7.899 1.00 85.62 75 ILE A C 1
ATOM 577 O O . ILE A 1 75 ? -22.040 -1.510 8.448 1.00 85.62 75 ILE A O 1
ATOM 581 N N . PRO A 1 76 ? -21.113 -0.653 6.566 1.00 82.19 76 PRO A N 1
ATOM 582 C CA . PRO A 1 76 ? -22.084 -1.224 5.636 1.00 82.19 76 PRO A CA 1
ATOM 583 C C . PRO A 1 76 ? -22.243 -2.739 5.785 1.00 82.19 76 PRO A C 1
ATOM 585 O O . PRO A 1 76 ? -21.349 -3.447 6.246 1.00 82.19 76 PRO A O 1
ATOM 588 N N . THR A 1 77 ? -23.382 -3.278 5.361 1.00 83.94 77 THR A N 1
ATOM 589 C CA . THR A 1 77 ? -23.623 -4.723 5.435 1.00 83.94 77 THR A CA 1
ATOM 590 C C . THR A 1 77 ? -22.647 -5.494 4.552 1.00 83.94 77 THR A C 1
ATOM 592 O O . THR A 1 77 ? -22.545 -5.226 3.356 1.00 83.94 77 THR A O 1
ATOM 595 N N . ARG A 1 78 ? -21.982 -6.501 5.128 1.00 84.94 78 ARG A N 1
ATOM 596 C CA . ARG A 1 78 ? -21.048 -7.378 4.412 1.00 84.94 78 ARG A CA 1
ATOM 597 C C . ARG A 1 78 ? -21.757 -8.125 3.267 1.00 84.94 78 ARG A C 1
ATOM 599 O O . ARG A 1 78 ? -22.674 -8.903 3.548 1.00 84.94 78 ARG A O 1
ATOM 606 N N . PRO A 1 79 ? -21.325 -7.964 2.004 1.00 83.62 79 PRO A N 1
ATOM 607 C CA . PRO A 1 79 ? -21.863 -8.731 0.889 1.00 83.62 79 PRO A CA 1
ATOM 608 C C . PRO A 1 79 ? -21.361 -10.190 0.924 1.00 83.62 79 PRO A C 1
ATOM 610 O O . PRO A 1 79 ? -20.408 -10.511 1.640 1.00 83.62 79 PRO A O 1
ATOM 613 N N . PRO A 1 80 ? -21.959 -11.109 0.145 1.00 80.25 80 PRO A N 1
ATOM 614 C CA . PRO A 1 80 ? -21.470 -12.482 0.039 1.00 80.25 80 PRO A CA 1
ATOM 615 C C . PRO A 1 80 ? -20.035 -12.538 -0.511 1.00 80.25 80 PRO A C 1
ATOM 617 O O . PRO A 1 80 ? -19.778 -12.178 -1.661 1.00 80.25 80 PRO A O 1
ATOM 620 N N . LEU A 1 81 ? -19.091 -13.031 0.295 1.00 74.69 81 LEU A N 1
ATOM 621 C CA . LEU A 1 81 ? -17.680 -13.144 -0.090 1.00 74.69 81 LEU A CA 1
ATOM 622 C C . LEU A 1 81 ? -17.429 -14.458 -0.852 1.00 74.69 81 LEU A C 1
ATOM 624 O O . LEU A 1 81 ? -16.936 -15.437 -0.297 1.00 74.69 81 LEU A O 1
ATOM 628 N N . GLY A 1 82 ? -17.838 -14.500 -2.123 1.00 78.38 82 GLY A N 1
ATOM 629 C CA . GLY A 1 82 ? -17.607 -15.635 -3.028 1.00 78.38 82 GLY A CA 1
ATOM 630 C C . GLY A 1 82 ? -16.273 -15.563 -3.787 1.00 78.38 82 GLY A C 1
ATOM 631 O O . GLY A 1 82 ? -15.538 -14.584 -3.687 1.00 78.38 82 GLY A O 1
ATOM 632 N N . ALA A 1 83 ? -15.987 -16.563 -4.630 1.00 78.75 83 ALA A N 1
ATOM 633 C CA . ALA A 1 83 ? -14.748 -16.630 -5.424 1.00 78.75 83 ALA A CA 1
ATOM 634 C C . ALA A 1 83 ? -14.495 -15.374 -6.283 1.00 78.75 83 ALA A C 1
ATOM 636 O O . ALA A 1 83 ? -13.364 -14.910 -6.393 1.00 78.75 83 ALA A O 1
ATOM 637 N N . ARG A 1 84 ? -15.558 -14.773 -6.835 1.00 80.44 84 ARG A N 1
ATOM 638 C CA . ARG A 1 84 ? -15.466 -13.504 -7.571 1.00 80.44 84 ARG A CA 1
ATOM 639 C C . ARG A 1 84 ? -14.979 -12.353 -6.685 1.00 80.44 84 ARG A C 1
ATOM 641 O O . ARG A 1 84 ? -14.153 -11.571 -7.131 1.00 80.44 84 ARG A O 1
ATOM 648 N N . ALA A 1 85 ? -15.463 -12.265 -5.444 1.00 84.56 85 ALA A N 1
ATOM 649 C CA . ALA A 1 85 ? -15.037 -11.232 -4.501 1.00 84.56 85 ALA A CA 1
ATOM 650 C C . ALA A 1 85 ? -13.564 -11.411 -4.105 1.00 84.56 85 ALA A C 1
ATOM 652 O O . ALA A 1 85 ? -12.844 -10.425 -4.010 1.00 84.56 85 ALA A O 1
ATOM 653 N N . VAL A 1 86 ? -13.100 -12.656 -3.948 1.00 86.00 86 VAL A N 1
ATOM 654 C CA . VAL A 1 86 ? -11.682 -12.960 -3.688 1.00 86.00 86 VAL A CA 1
ATOM 655 C C . VAL A 1 86 ? -10.794 -12.512 -4.852 1.00 86.00 86 VAL A C 1
ATOM 657 O O . VAL A 1 86 ? -9.781 -11.858 -4.621 1.00 86.00 86 VAL A O 1
ATOM 660 N N . GLU A 1 87 ? -11.182 -12.805 -6.097 1.00 80.50 87 GLU A N 1
ATOM 661 C CA . GLU A 1 87 ? -10.418 -12.380 -7.280 1.00 80.50 87 GLU A CA 1
ATOM 662 C C . GLU A 1 87 ? -10.390 -10.851 -7.420 1.00 80.50 87 GLU A C 1
ATOM 664 O O . GLU A 1 87 ? -9.322 -10.260 -7.567 1.00 80.50 87 GLU A O 1
ATOM 669 N N . THR A 1 88 ? -11.545 -10.185 -7.299 1.00 82.31 88 THR A N 1
ATOM 670 C CA . THR A 1 88 ? -11.609 -8.714 -7.291 1.00 82.31 88 THR A CA 1
ATOM 671 C C . THR A 1 88 ? -10.754 -8.128 -6.167 1.00 82.31 88 THR A C 1
ATOM 673 O O . THR A 1 88 ? -10.005 -7.180 -6.389 1.00 82.31 88 THR A O 1
ATOM 676 N N . GLY A 1 89 ? -10.809 -8.721 -4.975 1.00 89.50 89 GLY A N 1
ATOM 677 C CA . GLY A 1 89 ? -10.022 -8.305 -3.823 1.00 89.50 89 GLY A CA 1
ATOM 678 C C . GLY A 1 89 ? -8.525 -8.427 -4.046 1.00 89.50 89 GLY A C 1
ATOM 679 O O . GLY A 1 89 ? -7.790 -7.511 -3.692 1.00 89.50 89 GLY A O 1
ATOM 680 N N . ARG A 1 90 ? -8.074 -9.513 -4.684 1.00 86.12 90 ARG A N 1
ATOM 681 C CA . ARG A 1 90 ? -6.667 -9.714 -5.056 1.00 86.12 90 ARG A CA 1
ATOM 682 C C . ARG A 1 90 ? -6.178 -8.602 -5.974 1.00 86.12 90 ARG A C 1
ATOM 684 O O . ARG A 1 90 ? -5.106 -8.050 -5.750 1.00 86.12 90 ARG A O 1
ATOM 691 N N . ILE A 1 91 ? -6.960 -8.266 -6.995 1.00 81.50 91 ILE 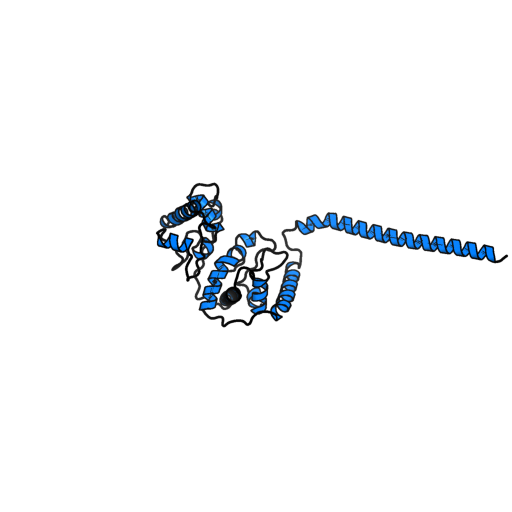A N 1
ATOM 692 C CA . ILE A 1 91 ? -6.615 -7.211 -7.954 1.00 81.50 91 ILE A CA 1
ATOM 693 C C . ILE A 1 91 ? -6.470 -5.868 -7.231 1.00 81.50 91 ILE A C 1
ATOM 695 O O . ILE A 1 91 ? -5.450 -5.193 -7.374 1.00 81.50 91 ILE A O 1
ATOM 699 N N . VAL A 1 92 ? -7.465 -5.502 -6.417 1.00 87.81 92 VAL A N 1
ATOM 700 C CA . VAL A 1 92 ? -7.437 -4.255 -5.639 1.00 87.81 92 VAL A CA 1
ATOM 701 C C . VAL A 1 92 ? -6.243 -4.247 -4.682 1.00 87.81 92 VAL A C 1
ATOM 703 O O . VAL A 1 92 ? -5.521 -3.256 -4.604 1.00 87.81 92 VAL A O 1
ATOM 706 N N . TYR A 1 93 ? -5.979 -5.367 -4.009 1.00 91.00 93 TYR A N 1
ATOM 707 C CA . TYR A 1 93 ? -4.855 -5.527 -3.095 1.00 91.00 93 TYR A CA 1
ATOM 708 C C . TYR A 1 93 ? -3.497 -5.312 -3.779 1.00 91.00 93 TYR A C 1
ATOM 710 O O . TYR A 1 93 ? -2.660 -4.568 -3.267 1.00 91.00 93 TYR A O 1
ATOM 718 N N . LEU A 1 94 ? -3.273 -5.917 -4.948 1.00 83.19 94 LEU A N 1
ATOM 719 C CA . LEU A 1 94 ? -2.021 -5.767 -5.701 1.00 83.19 94 LEU A CA 1
ATOM 720 C C . LEU A 1 94 ? -1.834 -4.348 -6.268 1.00 83.19 94 LEU A C 1
ATOM 722 O O . LEU A 1 94 ? -0.705 -3.885 -6.438 1.00 83.19 94 LEU A O 1
ATOM 726 N N . GLY A 1 95 ? -2.932 -3.642 -6.548 1.00 79.12 95 GLY A N 1
ATOM 727 C CA . GLY A 1 95 ? -2.888 -2.251 -6.998 1.00 79.12 95 GLY A CA 1
ATOM 728 C C . GLY A 1 95 ? -2.650 -1.246 -5.867 1.00 79.12 95 GLY A C 1
ATOM 729 O O . GLY A 1 95 ? -1.929 -0.267 -6.054 1.00 79.12 95 GLY A O 1
ATOM 730 N N . ALA A 1 96 ? -3.243 -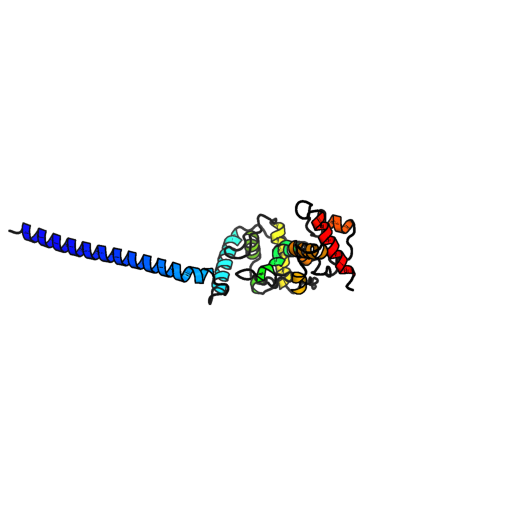1.477 -4.692 1.00 86.38 96 ALA A N 1
ATOM 731 C CA . ALA A 1 96 ? -3.341 -0.467 -3.635 1.00 86.38 96 ALA A CA 1
ATOM 732 C C . ALA A 1 96 ? -2.552 -0.790 -2.355 1.00 86.38 96 ALA A C 1
ATOM 734 O O . ALA A 1 96 ? -2.141 0.130 -1.650 1.00 86.38 96 ALA A O 1
ATOM 735 N N . CYS A 1 97 ? -2.335 -2.067 -2.037 1.00 91.75 97 CYS A N 1
ATOM 736 C CA . CYS A 1 97 ? -1.832 -2.502 -0.730 1.00 91.75 97 CYS A CA 1
ATOM 737 C C . CYS A 1 97 ? -0.442 -3.152 -0.803 1.00 91.75 97 CYS A C 1
ATOM 739 O O . CYS A 1 97 ? 0.367 -2.975 0.111 1.00 91.75 97 CYS A O 1
ATOM 741 N N . SER A 1 98 ? -0.138 -3.889 -1.876 1.00 87.12 98 SER A N 1
ATOM 742 C CA . SER A 1 98 ? 1.061 -4.739 -1.959 1.00 87.12 98 SER A CA 1
ATOM 743 C C . SER A 1 98 ? 2.387 -3.978 -1.969 1.00 87.12 98 SER A C 1
ATOM 745 O O . SER A 1 98 ? 3.413 -4.540 -1.604 1.00 87.12 98 SER A O 1
ATOM 747 N N . GLN A 1 99 ? 2.398 -2.698 -2.350 1.00 83.44 99 GLN A N 1
ATOM 748 C CA . GLN A 1 99 ? 3.622 -1.889 -2.300 1.00 83.44 99 GLN A CA 1
ATOM 749 C C . GLN A 1 99 ? 4.138 -1.724 -0.862 1.00 83.44 99 GLN A C 1
ATOM 751 O O . GLN A 1 99 ? 5.348 -1.686 -0.643 1.00 83.44 99 GLN A O 1
ATOM 756 N N . CYS A 1 100 ? 3.222 -1.677 0.112 1.00 91.19 100 CYS A N 1
ATOM 757 C CA . CYS A 1 100 ? 3.549 -1.637 1.534 1.00 91.19 100 CYS A CA 1
ATOM 758 C C . CYS A 1 100 ? 3.541 -3.042 2.148 1.00 91.19 100 CYS A C 1
ATOM 760 O O . CYS A 1 100 ? 4.487 -3.423 2.822 1.00 91.19 100 CYS A O 1
ATOM 762 N N . HIS A 1 101 ? 2.506 -3.839 1.881 1.00 92.31 101 HIS A N 1
ATOM 763 C CA . HIS A 1 101 ? 2.291 -5.121 2.560 1.00 92.31 101 HIS A CA 1
ATOM 764 C C . HIS A 1 101 ? 2.885 -6.349 1.843 1.00 92.31 101 HIS A C 1
ATOM 766 O O . HIS A 1 101 ? 2.777 -7.457 2.364 1.00 92.31 101 HIS A O 1
ATOM 772 N N . GLY A 1 102 ? 3.526 -6.173 0.684 1.00 84.12 102 GLY A N 1
ATOM 773 C CA . GLY A 1 102 ? 4.053 -7.254 -0.159 1.00 84.12 102 GLY A CA 1
ATOM 774 C C . GLY A 1 102 ? 2.970 -7.903 -1.028 1.00 84.12 102 GLY A C 1
ATOM 775 O O . GLY A 1 102 ? 1.791 -7.880 -0.686 1.00 84.12 102 GLY A O 1
ATOM 776 N N . ALA A 1 103 ? 3.330 -8.494 -2.171 1.00 80.62 103 ALA A N 1
ATOM 777 C CA . ALA A 1 103 ? 2.347 -9.196 -3.014 1.00 80.62 103 ALA A CA 1
ATOM 778 C C . ALA A 1 103 ? 1.792 -10.469 -2.353 1.00 80.62 103 ALA A C 1
ATOM 780 O O . ALA A 1 103 ? 0.618 -10.795 -2.535 1.00 80.62 103 ALA A O 1
ATOM 781 N N . ASP A 1 104 ? 2.614 -11.130 -1.535 1.00 78.88 104 ASP A N 1
ATOM 782 C CA . ASP A 1 104 ? 2.244 -12.318 -0.756 1.00 78.88 104 ASP A CA 1
ATOM 783 C C . ASP A 1 104 ? 1.649 -11.968 0.620 1.00 78.88 104 ASP A C 1
ATOM 785 O O . ASP A 1 104 ? 1.408 -12.854 1.444 1.00 78.88 104 ASP A O 1
ATOM 789 N N . ALA A 1 105 ? 1.407 -10.676 0.874 1.00 86.81 105 ALA A N 1
ATOM 790 C CA . ALA A 1 105 ? 0.874 -10.161 2.128 1.00 86.81 105 ALA A CA 1
ATOM 791 C C . ALA A 1 105 ? 1.724 -10.471 3.371 1.00 86.81 105 ALA A C 1
ATOM 793 O O . ALA A 1 105 ? 1.193 -10.593 4.474 1.00 86.81 105 ALA A O 1
ATOM 794 N N . ASP A 1 106 ? 3.042 -10.578 3.207 1.00 85.25 106 ASP A N 1
ATOM 795 C CA . ASP A 1 106 ? 3.998 -10.926 4.262 1.00 85.25 106 ASP A CA 1
ATOM 796 C C . ASP A 1 106 ? 4.626 -9.709 4.970 1.00 85.25 106 ASP A C 1
ATOM 798 O O . ASP A 1 106 ? 5.505 -9.874 5.815 1.00 85.25 106 ASP A O 1
ATOM 802 N N . GLY A 1 107 ? 4.185 -8.492 4.636 1.00 87.88 107 GLY A N 1
ATOM 803 C CA . GLY A 1 107 ? 4.672 -7.239 5.221 1.00 87.88 107 GLY A CA 1
ATOM 804 C C . GLY A 1 107 ? 5.980 -6.727 4.614 1.00 87.88 107 GLY A C 1
ATOM 805 O O . GLY A 1 107 ? 6.475 -5.686 5.033 1.00 87.88 107 GLY A O 1
ATOM 806 N N . LYS A 1 108 ? 6.544 -7.410 3.607 1.00 84.62 108 LYS A N 1
ATOM 807 C CA . LYS A 1 108 ? 7.846 -7.058 3.010 1.00 84.62 108 LYS A CA 1
ATOM 808 C C . LYS A 1 108 ? 7.725 -6.250 1.722 1.00 84.62 108 LYS A C 1
ATOM 810 O O . LYS A 1 108 ? 8.574 -6.343 0.836 1.00 84.62 108 LYS A O 1
ATOM 815 N N . GLY A 1 109 ? 6.661 -5.459 1.593 1.00 82.81 109 GLY A N 1
ATOM 816 C CA . GLY A 1 109 ? 6.566 -4.489 0.509 1.00 82.81 109 GLY A CA 1
ATOM 817 C C . GLY A 1 109 ? 7.657 -3.433 0.667 1.00 82.81 109 GLY A C 1
ATOM 818 O O . GLY A 1 109 ? 7.942 -2.983 1.777 1.00 82.81 109 GLY A O 1
ATOM 819 N N . TRP A 1 110 ? 8.271 -3.024 -0.440 1.00 79.12 110 TRP A N 1
ATOM 820 C CA . TRP A 1 110 ? 9.429 -2.130 -0.415 1.00 79.12 110 TRP A CA 1
ATOM 821 C C . TRP A 1 110 ? 9.134 -0.777 0.264 1.00 79.12 110 TRP A C 1
ATOM 823 O O . TRP A 1 110 ? 9.989 -0.258 0.978 1.00 79.12 110 TRP A O 1
ATOM 833 N N . LEU A 1 111 ? 7.918 -0.224 0.119 1.00 82.88 111 LEU A N 1
ATOM 834 C CA . LEU A 1 111 ? 7.503 0.984 0.852 1.00 82.88 111 LEU A CA 1
ATOM 835 C C . LEU A 1 111 ? 7.251 0.698 2.332 1.00 82.88 111 LEU A C 1
ATOM 837 O O . LEU A 1 111 ? 7.502 1.549 3.185 1.00 82.88 111 LEU A O 1
ATOM 841 N N . GLY A 1 112 ? 6.762 -0.502 2.641 1.00 86.69 112 GLY A N 1
ATOM 842 C CA . GLY A 1 112 ? 6.452 -0.927 4.000 1.00 86.69 112 GLY A CA 1
ATOM 843 C C . GLY A 1 112 ? 7.700 -1.004 4.863 1.00 86.69 112 GLY A C 1
ATOM 844 O O . GLY A 1 112 ? 7.694 -0.488 5.976 1.00 86.69 112 GLY A O 1
ATOM 845 N N . THR A 1 113 ? 8.791 -1.545 4.316 1.00 85.44 113 THR A N 1
ATOM 846 C CA . THR A 1 113 ? 10.093 -1.642 5.000 1.00 85.44 113 THR A CA 1
ATOM 847 C C . THR A 1 113 ? 10.797 -0.294 5.183 1.00 85.44 113 THR A C 1
ATOM 849 O O . THR A 1 113 ? 11.747 -0.187 5.951 1.00 85.44 113 THR A O 1
ATOM 852 N N . LEU A 1 114 ? 10.361 0.745 4.462 1.00 85.00 114 LEU A N 1
ATOM 853 C CA . LEU A 1 114 ? 10.893 2.109 4.578 1.00 85.00 114 LEU A CA 1
ATOM 854 C C . LEU A 1 114 ? 10.033 3.009 5.479 1.00 85.00 114 LEU A C 1
ATOM 856 O O . LEU A 1 114 ? 10.416 4.149 5.752 1.00 85.00 114 LEU A O 1
ATOM 860 N N . SER A 1 115 ? 8.876 2.517 5.924 1.00 84.75 115 SER A N 1
ATOM 861 C CA . SER A 1 115 ? 7.923 3.255 6.751 1.00 84.75 115 SER A CA 1
ATOM 862 C C . SER A 1 115 ? 8.156 2.993 8.241 1.00 84.75 115 SER A C 1
ATOM 864 O O . SER A 1 115 ? 8.692 1.956 8.623 1.00 84.75 115 SER A O 1
ATOM 866 N N . TYR A 1 116 ? 7.729 3.931 9.094 1.00 82.50 116 TYR A N 1
ATOM 867 C CA . TYR A 1 116 ? 7.638 3.712 10.539 1.00 82.50 116 TYR A CA 1
ATOM 868 C C . TYR A 1 116 ? 6.199 3.965 11.030 1.00 82.50 116 TYR A C 1
ATOM 870 O O . TYR A 1 116 ? 5.664 5.049 10.771 1.00 82.50 116 TYR A O 1
ATOM 878 N N . PRO A 1 117 ? 5.576 3.008 11.742 1.00 84.94 117 PRO A N 1
ATOM 879 C CA . PRO A 1 117 ? 6.029 1.622 11.887 1.00 84.94 117 PRO A CA 1
ATOM 880 C C . PRO A 1 117 ? 6.081 0.901 10.528 1.00 84.94 117 PRO A C 1
ATOM 882 O O . PRO A 1 117 ? 5.427 1.324 9.569 1.00 84.94 117 PRO A O 1
ATOM 885 N N . GLU A 1 118 ? 6.863 -0.177 10.450 1.00 88.62 118 GLU A N 1
ATOM 886 C CA . GLU A 1 118 ? 6.888 -1.037 9.261 1.00 88.62 118 GLU A CA 1
ATOM 887 C C . GLU A 1 118 ? 5.495 -1.628 8.988 1.00 88.62 118 GLU A C 1
ATOM 889 O O . GLU A 1 118 ? 4.695 -1.848 9.906 1.00 88.62 118 GLU A O 1
ATOM 894 N N . ALA A 1 119 ? 5.201 -1.902 7.716 1.00 90.88 119 ALA A N 1
ATOM 895 C CA . ALA A 1 119 ? 3.943 -2.530 7.333 1.00 90.88 119 ALA A CA 1
ATOM 896 C C . ALA A 1 119 ? 3.814 -3.939 7.938 1.00 90.88 119 ALA A C 1
ATOM 898 O O . ALA A 1 119 ? 4.733 -4.754 7.882 1.00 90.88 119 ALA A O 1
ATOM 899 N N . SER A 1 120 ? 2.645 -4.251 8.498 1.00 89.62 120 SER A N 1
ATOM 900 C CA . SER A 1 120 ? 2.384 -5.572 9.068 1.00 89.62 120 SER A CA 1
ATOM 901 C C . SER A 1 120 ? 2.204 -6.635 7.982 1.00 89.62 120 SER A C 1
ATOM 903 O O . SER A 1 120 ? 1.685 -6.353 6.896 1.00 89.62 120 SER A O 1
ATOM 905 N N . ALA A 1 121 ? 2.547 -7.882 8.307 1.00 90.56 121 ALA A N 1
ATOM 906 C CA . ALA A 1 121 ? 2.055 -9.034 7.561 1.00 90.56 121 ALA A CA 1
ATOM 907 C C . ALA A 1 121 ? 0.525 -9.112 7.690 1.00 90.56 121 ALA A C 1
ATOM 909 O O . ALA A 1 121 ? -0.018 -8.884 8.768 1.00 90.56 121 ALA A O 1
ATOM 910 N N . LEU A 1 122 ? -0.168 -9.394 6.587 1.00 92.69 122 LEU A N 1
ATOM 911 C CA . LEU A 1 122 ? -1.631 -9.525 6.535 1.00 92.69 122 LEU A CA 1
ATOM 912 C C . LEU A 1 122 ? -2.086 -10.978 6.316 1.00 92.69 122 LEU A C 1
ATOM 914 O O . LEU A 1 122 ? -3.275 -11.288 6.386 1.00 92.69 122 LEU A O 1
ATOM 918 N N . ASN A 1 123 ? -1.140 -11.882 6.066 1.00 87.94 123 ASN A N 1
ATOM 919 C CA . ASN A 1 123 ? -1.354 -13.327 6.024 1.00 87.94 123 ASN A CA 1
ATOM 920 C C . ASN A 1 123 ? -1.153 -14.009 7.396 1.00 87.94 123 ASN A C 1
ATOM 922 O O . ASN A 1 123 ? -1.159 -15.236 7.476 1.00 87.94 123 ASN A O 1
ATOM 926 N N . ASP A 1 124 ? -0.978 -13.233 8.469 1.00 88.44 124 ASP A N 1
ATOM 927 C CA . ASP A 1 124 ? -0.679 -13.729 9.810 1.00 88.44 124 ASP A CA 1
ATOM 928 C C . ASP A 1 124 ? -1.930 -14.017 10.656 1.00 88.44 124 ASP A C 1
ATOM 930 O O . ASP A 1 124 ? -3.054 -13.623 10.337 1.00 88.44 124 ASP A O 1
ATOM 934 N N . ALA A 1 125 ? -1.729 -14.714 11.777 1.00 88.25 125 ALA A N 1
ATOM 935 C CA . ALA A 1 125 ? -2.812 -15.068 12.691 1.00 88.25 125 ALA A CA 1
ATOM 936 C C . ALA A 1 125 ? -3.504 -13.835 13.299 1.00 88.25 125 ALA A C 1
ATOM 938 O O . ALA A 1 125 ? -4.713 -13.872 13.517 1.00 88.25 125 ALA A O 1
ATOM 939 N N . ASP A 1 126 ? -2.767 -12.743 13.530 1.00 87.38 126 ASP A N 1
ATOM 940 C CA . ASP A 1 126 ? -3.320 -11.509 14.095 1.00 87.38 126 ASP A CA 1
ATOM 941 C C . ASP A 1 126 ? -4.346 -10.879 13.139 1.00 87.38 126 ASP A C 1
ATOM 943 O O . ASP A 1 126 ? -5.438 -10.492 13.558 1.00 87.38 126 ASP A O 1
ATOM 947 N N . THR A 1 127 ? -4.045 -10.825 11.839 1.00 90.88 127 THR A N 1
ATOM 948 C CA . THR A 1 127 ? -4.980 -10.337 10.813 1.00 90.88 127 THR A CA 1
ATOM 949 C C . THR A 1 127 ? -6.185 -11.263 10.672 1.00 90.88 127 THR A C 1
ATOM 951 O O . THR A 1 127 ? -7.324 -10.803 10.533 1.00 90.88 127 THR A O 1
ATOM 954 N N . GLN A 1 128 ? -5.964 -12.576 10.762 1.00 90.81 128 GLN A N 1
ATOM 955 C CA . GLN A 1 128 ? -7.052 -13.551 10.693 1.00 90.81 128 GLN A CA 1
ATOM 956 C C . GLN A 1 128 ? -7.978 -13.523 11.916 1.00 90.81 128 GLN A C 1
ATOM 958 O O . GLN A 1 128 ? -9.166 -13.797 11.769 1.00 90.81 128 GLN A O 1
ATOM 963 N N . ALA A 1 129 ? -7.473 -13.146 13.092 1.00 90.56 129 ALA A N 1
ATOM 964 C CA . ALA A 1 129 ? -8.257 -13.055 14.322 1.00 90.56 129 ALA A CA 1
ATOM 965 C C . ALA A 1 129 ? -9.200 -11.838 14.374 1.00 90.56 129 ALA A C 1
ATOM 967 O O . ALA A 1 129 ? -10.175 -11.854 15.126 1.00 90.56 129 ALA A O 1
ATOM 968 N N . ARG A 1 130 ? -8.933 -10.786 13.588 1.00 90.12 130 ARG A N 1
ATOM 969 C CA . ARG A 1 130 ? -9.807 -9.602 13.498 1.00 90.12 130 ARG A CA 1
ATOM 970 C C . ARG A 1 130 ? -11.153 -9.970 12.898 1.00 90.12 130 ARG A C 1
ATOM 972 O O . ARG A 1 130 ? -11.220 -10.846 12.045 1.00 90.12 130 ARG A O 1
ATOM 979 N N . SER A 1 131 ? -12.214 -9.259 13.253 1.00 91.88 131 SER A N 1
ATOM 980 C CA . SER A 1 131 ? -13.498 -9.354 12.556 1.00 91.88 131 SER A CA 1
ATOM 981 C C . SER A 1 131 ? -13.443 -8.698 11.17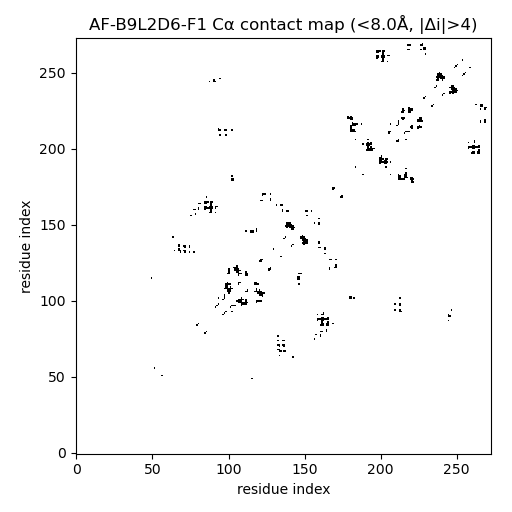2 1.00 91.88 131 SER A C 1
ATOM 983 O O . SER A 1 131 ? -12.634 -7.812 10.895 1.00 91.88 131 SER A O 1
ATOM 985 N N . ASP A 1 132 ? -14.341 -9.117 10.286 1.00 92.88 132 ASP A N 1
ATOM 986 C CA . ASP A 1 132 ? -14.452 -8.569 8.930 1.00 92.88 132 ASP A CA 1
ATOM 987 C C . ASP A 1 132 ? -14.771 -7.067 8.924 1.00 92.88 132 ASP A C 1
ATOM 989 O O . ASP A 1 132 ? -14.237 -6.323 8.106 1.00 92.88 132 ASP A O 1
ATOM 993 N N . THR A 1 133 ? -15.591 -6.608 9.870 1.00 92.94 133 THR A N 1
ATOM 994 C CA . THR A 1 133 ? -15.931 -5.191 10.049 1.00 92.94 133 THR A CA 1
ATOM 995 C C . THR A 1 133 ? -14.760 -4.366 10.575 1.00 92.94 133 THR A C 1
ATOM 997 O O . THR A 1 133 ? -14.619 -3.209 10.192 1.00 92.94 133 THR A O 1
ATOM 1000 N N . GLU A 1 134 ? -13.890 -4.941 11.411 1.00 93.19 134 GLU A N 1
ATOM 1001 C CA . GLU A 1 134 ? -12.657 -4.266 11.833 1.00 93.19 134 GLU A CA 1
ATOM 1002 C C . GLU A 1 134 ? -11.676 -4.129 10.670 1.00 93.19 134 GLU A C 1
ATOM 1004 O O . GLU A 1 134 ? -11.112 -3.053 10.483 1.00 93.19 134 GLU A O 1
ATOM 1009 N N . LEU A 1 135 ? -11.498 -5.183 9.863 1.00 94.44 135 LEU A N 1
ATOM 1010 C CA . LEU A 1 135 ? -10.662 -5.110 8.660 1.00 94.44 135 LEU A CA 1
ATOM 1011 C C . LEU A 1 135 ? -11.193 -4.059 7.683 1.00 94.44 135 LEU A C 1
ATOM 1013 O O . LEU A 1 135 ? -10.422 -3.226 7.213 1.00 94.44 135 LEU A O 1
ATOM 1017 N N . TYR A 1 136 ? -12.505 -4.055 7.430 1.00 95.56 136 TYR A N 1
ATOM 1018 C CA . TYR A 1 136 ? -13.141 -3.034 6.603 1.00 95.56 136 TYR A CA 1
ATOM 1019 C C . TYR A 1 136 ? -12.856 -1.629 7.142 1.00 95.56 136 TYR A C 1
ATOM 1021 O O . TYR A 1 136 ? -12.407 -0.763 6.394 1.00 95.56 136 TYR A O 1
ATOM 1029 N N . TRP A 1 137 ? -13.080 -1.399 8.442 1.00 95.31 137 TRP A N 1
ATOM 1030 C CA . TRP A 1 137 ? -12.889 -0.082 9.049 1.00 95.31 137 TRP A CA 1
ATOM 1031 C C . TRP A 1 137 ? -11.441 0.403 8.920 1.00 95.31 137 TRP A C 1
ATOM 1033 O O . TRP A 1 137 ? -11.224 1.558 8.553 1.00 95.31 137 TRP A O 1
ATOM 1043 N N . ILE A 1 138 ? -10.464 -0.481 9.160 1.00 95.12 138 ILE A N 1
ATOM 1044 C CA . ILE A 1 138 ? -9.033 -0.172 9.025 1.00 95.12 138 ILE A CA 1
ATOM 1045 C C . ILE A 1 138 ? -8.691 0.199 7.578 1.00 95.12 138 ILE A C 1
ATOM 1047 O O . ILE A 1 138 ? -7.990 1.181 7.358 1.00 95.12 138 ILE A O 1
ATOM 1051 N N . ILE A 1 139 ? -9.190 -0.544 6.585 1.00 96.00 139 ILE A N 1
ATOM 1052 C CA . ILE A 1 139 ? -8.924 -0.253 5.166 1.00 96.00 139 ILE A CA 1
ATOM 1053 C C . ILE A 1 139 ? -9.584 1.071 4.754 1.00 96.00 139 ILE A C 1
ATOM 1055 O O . ILE A 1 139 ? -8.964 1.903 4.094 1.00 96.00 139 ILE A O 1
ATOM 1059 N N . ALA A 1 140 ? -10.832 1.294 5.161 1.00 95.50 140 ALA A N 1
ATOM 1060 C CA . ALA A 1 140 ? -11.575 2.500 4.816 1.00 95.50 140 ALA A CA 1
ATOM 1061 C C . ALA A 1 140 ? -10.918 3.768 5.390 1.00 95.50 140 ALA A C 1
ATOM 1063 O O . ALA A 1 140 ? -10.740 4.748 4.665 1.00 95.50 140 ALA A O 1
ATOM 1064 N N . ASN A 1 141 ? -10.508 3.733 6.662 1.00 94.12 141 ASN A N 1
ATOM 1065 C CA . ASN A 1 141 ? -10.059 4.918 7.403 1.00 94.12 141 ASN A CA 1
ATOM 1066 C C . ASN A 1 141 ? -8.534 5.078 7.458 1.00 94.12 141 ASN A C 1
ATOM 1068 O O . ASN A 1 141 ? -8.041 6.187 7.666 1.00 94.12 141 ASN A O 1
ATOM 1072 N N . GLY A 1 142 ? -7.781 3.995 7.269 1.00 93.69 142 GLY A N 1
ATOM 1073 C CA . GLY A 1 142 ? -6.344 3.973 7.511 1.00 93.69 142 GLY A CA 1
ATOM 1074 C C . GLY A 1 142 ? -6.008 4.057 8.999 1.00 93.69 142 GLY A C 1
ATOM 1075 O O . GLY A 1 142 ? -6.873 3.916 9.867 1.00 93.69 142 GLY A O 1
ATOM 1076 N N . LEU A 1 143 ? -4.731 4.291 9.305 1.00 91.06 143 LEU A N 1
ATOM 1077 C CA . LEU A 1 143 ? -4.237 4.408 10.678 1.00 91.06 143 LEU A CA 1
ATOM 1078 C C . LEU A 1 143 ? -3.389 5.673 10.829 1.00 91.06 143 LEU A C 1
ATOM 1080 O O . LEU A 1 143 ? -2.304 5.786 10.253 1.00 91.06 143 LEU A O 1
ATOM 1084 N N . SER A 1 144 ? -3.866 6.625 11.634 1.00 86.81 144 SER A N 1
ATOM 1085 C CA . SER A 1 144 ? -3.120 7.850 11.940 1.00 86.81 144 SER A CA 1
ATOM 1086 C C . SER A 1 144 ? -1.767 7.542 12.584 1.00 86.81 144 SER A C 1
ATOM 1088 O O . SER A 1 144 ? -1.637 6.576 13.332 1.00 86.81 144 SER A O 1
ATOM 1090 N N . PHE A 1 145 ? -0.777 8.401 12.321 1.00 82.31 145 PHE A N 1
ATOM 1091 C CA . PHE A 1 145 ? 0.610 8.237 12.784 1.00 82.31 145 PHE A CA 1
ATOM 1092 C C . PHE A 1 145 ? 1.312 6.980 12.242 1.00 82.31 145 PHE A C 1
ATOM 1094 O O . PHE A 1 145 ? 2.295 6.521 12.816 1.00 82.31 145 PHE A O 1
ATOM 1101 N N . THR A 1 146 ? 0.829 6.445 11.119 1.00 87.19 146 THR A N 1
ATOM 1102 C CA . THR A 1 146 ? 1.477 5.368 10.365 1.00 87.19 146 THR A CA 1
ATOM 1103 C C . THR A 1 146 ? 1.515 5.706 8.874 1.00 87.19 146 THR A C 1
ATOM 1105 O O . THR A 1 146 ? 0.912 6.688 8.437 1.00 87.19 146 THR A O 1
ATOM 1108 N N . GLY A 1 147 ? 2.185 4.866 8.082 1.00 88.56 147 GLY A N 1
ATOM 1109 C CA . GLY A 1 147 ? 2.141 4.937 6.620 1.00 88.56 147 GLY A CA 1
ATOM 1110 C C . GLY A 1 147 ? 0.849 4.409 5.978 1.00 88.56 147 GLY A C 1
ATOM 1111 O O . GLY A 1 147 ? 0.775 4.409 4.755 1.00 88.56 147 GLY A O 1
ATOM 1112 N N . MET A 1 148 ? -0.145 3.940 6.749 1.00 94.88 148 MET A N 1
ATOM 1113 C CA . MET A 1 148 ? -1.374 3.327 6.225 1.00 94.88 148 MET A CA 1
ATOM 1114 C C . MET A 1 148 ? -2.457 4.384 5.926 1.00 94.88 148 MET A C 1
ATOM 1116 O O . MET A 1 148 ? -3.086 4.885 6.867 1.00 94.88 148 MET A O 1
ATOM 1120 N N . PRO A 1 149 ? -2.719 4.726 4.647 1.00 93.94 149 PRO A N 1
ATOM 1121 C CA . PRO A 1 149 ? -3.740 5.703 4.287 1.00 93.94 149 PRO A CA 1
ATOM 1122 C C . PRO A 1 149 ? -5.151 5.111 4.391 1.00 93.94 149 PRO A C 1
ATOM 1124 O O . PRO A 1 149 ? -5.336 3.894 4.364 1.00 93.94 149 PRO A O 1
ATOM 1127 N N . GLY A 1 150 ? -6.153 5.986 4.460 1.00 94.94 150 GLY A N 1
ATOM 1128 C CA . GLY A 1 150 ? -7.548 5.604 4.259 1.00 94.94 150 GLY A CA 1
ATOM 1129 C C . GLY A 1 150 ? -7.882 5.470 2.776 1.00 94.94 150 GLY A C 1
ATOM 1130 O O . GLY A 1 150 ? -7.421 6.264 1.952 1.00 94.94 150 GLY A O 1
ATOM 1131 N N . PHE A 1 151 ? -8.683 4.461 2.437 1.00 95.38 151 PHE A N 1
ATOM 1132 C CA . PHE A 1 151 ? -9.061 4.160 1.056 1.00 95.38 151 PHE A CA 1
ATOM 1133 C C . PHE A 1 151 ? -10.520 4.471 0.714 1.00 95.38 151 PHE A C 1
ATOM 1135 O O . PHE A 1 151 ? -10.881 4.343 -0.452 1.00 95.38 151 PHE A O 1
ATOM 1142 N N . GLN A 1 152 ? -11.344 4.917 1.664 1.00 92.75 152 GLN A N 1
ATOM 1143 C CA . GLN A 1 152 ? -12.767 5.215 1.425 1.00 92.75 152 GLN A CA 1
ATOM 1144 C C . GLN A 1 152 ? -13.023 6.247 0.310 1.00 92.75 152 GLN A C 1
ATOM 1146 O O . GLN A 1 152 ? -14.031 6.164 -0.380 1.00 92.75 152 GLN A O 1
ATOM 1151 N N . ASP A 1 153 ? -12.087 7.172 0.075 1.00 90.62 153 ASP A N 1
ATOM 1152 C CA . ASP A 1 153 ? -12.203 8.183 -0.989 1.00 90.62 153 ASP A CA 1
ATOM 1153 C C . ASP A 1 153 ? -11.687 7.692 -2.356 1.00 90.62 153 ASP A C 1
ATOM 1155 O O . ASP A 1 153 ? -11.746 8.416 -3.350 1.00 90.62 153 ASP A O 1
ATOM 1159 N N . ARG A 1 154 ? -11.113 6.482 -2.415 1.00 88.06 154 ARG A N 1
ATOM 1160 C CA . ARG A 1 154 ? -10.470 5.918 -3.618 1.00 88.06 154 ARG A CA 1
ATOM 1161 C C . ARG A 1 154 ? -11.038 4.574 -4.050 1.00 88.06 154 ARG A C 1
ATOM 1163 O O . ARG A 1 154 ? -10.925 4.226 -5.221 1.00 88.06 154 ARG A O 1
ATOM 1170 N N . LEU A 1 155 ? -11.591 3.812 -3.116 1.00 90.62 155 LEU A N 1
ATOM 1171 C CA . LEU A 1 155 ? -12.183 2.503 -3.338 1.00 90.62 155 LEU A CA 1
ATOM 1172 C C . LEU A 1 155 ? -13.661 2.561 -2.958 1.00 90.62 155 LEU A C 1
ATOM 1174 O O . LEU A 1 155 ? -14.018 3.096 -1.913 1.00 90.62 155 LEU A O 1
ATOM 1178 N N . SER A 1 156 ? -14.503 1.968 -3.799 1.00 92.00 156 SER A N 1
ATOM 1179 C CA . SER A 1 156 ? -15.906 1.705 -3.464 1.00 92.00 156 SER A CA 1
ATOM 1180 C C . SER A 1 156 ? -16.026 0.753 -2.270 1.00 92.00 156 SER A C 1
ATOM 1182 O O . SER A 1 156 ? -15.115 -0.034 -1.986 1.00 92.00 156 SER A O 1
ATOM 1184 N N . GLU A 1 157 ? -17.176 0.780 -1.596 1.00 93.25 157 GLU A N 1
ATOM 1185 C CA . GLU A 1 157 ? -17.469 -0.126 -0.480 1.00 93.25 157 GLU A CA 1
ATOM 1186 C C . GLU A 1 157 ? -17.324 -1.594 -0.905 1.00 93.25 157 GLU A C 1
ATOM 1188 O O . GLU A 1 157 ? -16.739 -2.408 -0.187 1.00 93.25 157 GLU A O 1
ATOM 1193 N N . GLU A 1 158 ? -17.776 -1.933 -2.115 1.00 91.38 158 GLU A N 1
ATOM 1194 C CA . GLU A 1 158 ? -17.655 -3.271 -2.689 1.00 91.38 158 GLU A CA 1
ATOM 1195 C C . GLU A 1 158 ? -16.194 -3.679 -2.899 1.00 91.38 158 GLU A C 1
ATOM 1197 O O . GLU A 1 158 ? -15.839 -4.834 -2.659 1.00 91.38 158 GLU A O 1
ATOM 1202 N N . GLN A 1 159 ? -15.330 -2.750 -3.320 1.00 92.25 159 GLN A N 1
ATOM 1203 C CA . GLN A 1 159 ? -13.898 -3.013 -3.478 1.00 92.25 159 GLN A CA 1
ATOM 1204 C C . GLN A 1 159 ? -13.215 -3.240 -2.129 1.00 92.25 159 GLN A C 1
ATOM 1206 O O . GLN A 1 159 ? -12.401 -4.155 -2.016 1.00 92.25 159 GLN A O 1
ATOM 1211 N N . ILE A 1 160 ? -13.561 -2.467 -1.097 1.00 95.62 160 ILE A N 1
ATOM 1212 C CA . ILE A 1 160 ? -13.023 -2.670 0.257 1.00 95.62 160 ILE A CA 1
ATOM 1213 C C . ILE A 1 160 ? -13.472 -4.034 0.797 1.00 95.62 160 ILE A C 1
ATOM 1215 O O . ILE A 1 160 ? -12.649 -4.809 1.289 1.00 95.62 160 ILE A O 1
ATOM 1219 N N . TRP A 1 161 ? -14.749 -4.389 0.629 1.00 95.62 161 TRP A N 1
ATOM 1220 C CA . TRP A 1 161 ? -15.252 -5.716 0.992 1.00 95.62 161 TRP A CA 1
ATOM 1221 C C . TRP A 1 161 ? -14.579 -6.851 0.219 1.00 95.62 161 TRP A C 1
ATOM 1223 O O . TRP A 1 161 ? -14.294 -7.905 0.792 1.00 95.62 161 TRP A O 1
ATOM 1233 N N . ALA A 1 162 ? -14.285 -6.642 -1.063 1.00 93.50 162 ALA A N 1
ATOM 1234 C CA . ALA A 1 162 ? -13.540 -7.599 -1.866 1.00 93.50 162 ALA A CA 1
ATOM 1235 C C . ALA A 1 162 ? -12.124 -7.813 -1.302 1.00 93.50 162 ALA A C 1
ATOM 1237 O O . ALA A 1 162 ? -11.688 -8.956 -1.171 1.00 93.50 162 ALA A O 1
ATOM 1238 N N . VAL A 1 163 ? -11.426 -6.751 -0.877 1.00 95.12 163 VAL A N 1
ATOM 1239 C CA . VAL A 1 163 ? -10.119 -6.882 -0.204 1.00 95.12 163 VAL A CA 1
ATOM 1240 C C . VAL A 1 163 ? -10.243 -7.700 1.082 1.00 95.12 163 VAL A C 1
ATOM 1242 O O . VAL A 1 163 ? -9.434 -8.598 1.299 1.00 95.12 163 VAL A O 1
ATOM 1245 N N . VAL A 1 164 ? -11.280 -7.480 1.898 1.00 95.25 164 VAL A N 1
ATOM 1246 C CA . VAL A 1 164 ? -11.535 -8.312 3.092 1.00 95.25 164 VAL A CA 1
ATOM 1247 C C . VAL A 1 164 ? -11.717 -9.791 2.712 1.00 95.25 164 VAL A C 1
ATOM 1249 O O . VAL A 1 164 ? -11.134 -10.662 3.359 1.00 95.25 164 VAL A O 1
ATOM 1252 N N . ALA A 1 165 ? -12.448 -10.092 1.631 1.00 93.06 165 ALA A N 1
ATOM 1253 C CA . ALA A 1 165 ? -12.587 -11.461 1.117 1.00 93.06 165 ALA A CA 1
ATOM 1254 C C . ALA A 1 165 ? -11.238 -12.080 0.750 1.00 93.06 165 ALA A C 1
ATOM 1256 O O . ALA A 1 165 ? -10.956 -13.227 1.102 1.00 93.06 165 ALA A O 1
ATOM 1257 N N . TYR A 1 166 ? -10.395 -11.307 0.065 1.00 91.81 166 TYR A N 1
ATOM 1258 C CA . TYR A 1 166 ? -9.055 -11.738 -0.297 1.00 91.81 166 TYR A CA 1
ATOM 1259 C C . TYR A 1 166 ? -8.202 -12.021 0.943 1.00 91.81 166 TYR A C 1
ATOM 1261 O O . TYR A 1 166 ? -7.636 -13.108 1.040 1.00 91.81 166 TYR A O 1
ATOM 1269 N N . LEU A 1 167 ? -8.187 -11.130 1.940 1.00 93.06 167 LEU A N 1
ATOM 1270 C CA . LEU A 1 167 ? -7.433 -11.343 3.181 1.00 93.06 167 LEU A CA 1
ATOM 1271 C C . LEU A 1 167 ? -7.854 -12.626 3.914 1.00 93.06 167 LEU A C 1
ATOM 1273 O O . LEU A 1 167 ? -7.001 -13.348 4.427 1.00 93.06 167 LEU A O 1
ATOM 1277 N N . ARG A 1 168 ? -9.147 -12.973 3.913 1.00 91.25 168 ARG A N 1
ATOM 1278 C CA . ARG A 1 168 ? -9.640 -14.241 4.490 1.00 91.25 168 ARG A CA 1
ATOM 1279 C C . ARG A 1 168 ? -9.196 -15.477 3.723 1.00 91.25 168 ARG A C 1
ATOM 1281 O O . ARG A 1 168 ? -8.970 -16.530 4.325 1.00 91.25 168 ARG A O 1
ATOM 1288 N N . SER A 1 169 ? -9.042 -15.355 2.407 1.00 88.56 169 SER A N 1
ATOM 1289 C CA . SER A 1 169 ? -8.545 -16.458 1.582 1.00 88.56 169 SER A CA 1
ATOM 1290 C C . SER A 1 169 ? -7.096 -16.830 1.926 1.00 88.56 169 SER A C 1
ATOM 1292 O O . SER A 1 169 ? -6.742 -18.005 1.840 1.00 88.56 169 SER A O 1
ATOM 1294 N N . LEU A 1 170 ? -6.295 -15.870 2.414 1.00 86.56 170 LEU A N 1
ATOM 1295 C CA . LEU A 1 170 ? -4.897 -16.084 2.805 1.00 86.56 170 LEU A CA 1
ATOM 1296 C C . LEU A 1 170 ? -4.754 -16.949 4.066 1.00 86.56 170 LEU A C 1
ATOM 1298 O O . LEU A 1 170 ? -3.841 -17.765 4.146 1.00 86.56 170 LEU A O 1
ATOM 1302 N N . GLY A 1 171 ? -5.657 -16.795 5.040 1.00 75.88 171 GLY A N 1
ATOM 1303 C CA . GLY A 1 171 ? -5.598 -17.517 6.318 1.00 75.88 171 GLY A CA 1
ATOM 1304 C C . GLY A 1 171 ? -6.144 -18.943 6.286 1.00 75.88 171 GLY A C 1
ATOM 1305 O O . GLY A 1 171 ? -5.781 -19.768 7.119 1.00 75.88 171 GLY A O 1
ATOM 1306 N N . SER A 1 172 ? -7.015 -19.254 5.327 1.00 60.75 172 SER A N 1
ATOM 1307 C CA . SER A 1 172 ? -7.781 -20.509 5.326 1.00 60.75 172 SER A CA 1
ATOM 1308 C C . SER A 1 172 ? -7.014 -21.712 4.758 1.00 60.75 172 SER A C 1
ATOM 1310 O O . SER A 1 172 ? -7.590 -22.787 4.608 1.00 60.75 172 SER A O 1
ATOM 1312 N N . GLY A 1 173 ? -5.746 -21.549 4.352 1.00 52.56 173 GLY A N 1
ATOM 1313 C CA . GLY A 1 173 ? -4.995 -22.573 3.606 1.00 52.56 173 GLY A CA 1
ATOM 1314 C C . GLY A 1 173 ? -5.638 -22.970 2.263 1.00 52.56 173 GLY A C 1
ATOM 1315 O O . GLY A 1 173 ? -5.122 -23.828 1.556 1.00 52.56 173 GLY A O 1
ATOM 1316 N N . SER A 1 174 ? -6.755 -22.332 1.897 1.00 43.75 174 SER A N 1
ATOM 1317 C CA . SER A 1 174 ? -7.577 -22.573 0.711 1.00 43.75 174 SER A CA 1
ATOM 1318 C C . SER A 1 174 ? -7.180 -21.684 -0.463 1.00 43.75 174 SER A C 1
ATOM 1320 O O . SER A 1 174 ? -7.964 -21.468 -1.387 1.00 43.75 174 SER A O 1
ATOM 1322 N N . SER A 1 175 ? -5.955 -21.172 -0.451 1.00 44.75 175 SER A N 1
ATOM 1323 C CA . SER A 1 175 ? -5.284 -20.851 -1.694 1.00 44.75 175 SER A CA 1
ATOM 1324 C C . SER A 1 175 ? -4.998 -22.192 -2.359 1.00 44.75 175 SER A C 1
ATOM 1326 O O . SER A 1 175 ? -4.011 -22.847 -2.034 1.00 44.75 175 SER A O 1
ATOM 1328 N N . GLY A 1 176 ? -5.820 -22.614 -3.324 1.00 45.06 176 GLY A N 1
ATOM 1329 C CA . GLY A 1 176 ? -5.212 -23.299 -4.463 1.00 45.06 176 GLY A CA 1
ATOM 1330 C C . GLY A 1 176 ? -4.100 -22.358 -4.906 1.00 45.06 176 GLY A C 1
ATOM 1331 O O . GLY A 1 176 ? -4.433 -21.258 -5.332 1.00 45.06 176 GLY A O 1
ATOM 1332 N N . ALA A 1 177 ? -2.846 -22.707 -4.583 1.00 46.84 177 ALA A N 1
ATOM 1333 C CA . ALA A 1 177 ? -1.734 -21.772 -4.442 1.00 46.84 177 ALA A CA 1
ATOM 1334 C C . ALA A 1 177 ? -1.731 -20.795 -5.614 1.00 46.84 177 ALA A C 1
ATOM 1336 O O . ALA A 1 177 ? -1.339 -21.145 -6.729 1.00 46.84 177 ALA A O 1
ATOM 1337 N N . LEU A 1 178 ? -2.271 -19.595 -5.383 1.00 51.75 178 LEU A N 1
ATOM 1338 C CA . LEU A 1 178 ? -2.305 -18.598 -6.429 1.00 51.75 178 LEU A CA 1
ATOM 1339 C C . LEU A 1 178 ? -0.843 -18.271 -6.719 1.00 51.75 178 LEU A C 1
ATOM 1341 O O . LEU A 1 178 ? -0.068 -18.150 -5.766 1.00 51.75 178 LEU A O 1
ATOM 1345 N N . PRO A 1 179 ? -0.440 -18.178 -7.993 1.00 56.00 179 PRO A N 1
ATOM 1346 C CA . PRO A 1 179 ? 0.969 -18.084 -8.325 1.00 56.00 179 PRO A CA 1
ATOM 1347 C C . PRO A 1 179 ? 1.604 -16.910 -7.585 1.00 56.00 179 PRO A C 1
ATOM 1349 O O . PRO A 1 179 ? 1.088 -15.787 -7.659 1.00 56.00 179 PRO A O 1
ATOM 1352 N N . ALA A 1 180 ? 2.690 -17.187 -6.861 1.00 62.75 180 ALA A N 1
ATOM 1353 C CA . ALA A 1 180 ? 3.517 -16.150 -6.266 1.00 62.75 180 ALA A CA 1
ATOM 1354 C C . ALA A 1 180 ? 3.982 -15.216 -7.389 1.00 62.75 180 ALA A C 1
ATOM 1356 O O . ALA A 1 180 ? 4.421 -15.684 -8.447 1.00 62.75 180 ALA A O 1
ATOM 1357 N N . VAL A 1 181 ? 3.847 -13.906 -7.186 1.00 69.50 181 VAL A N 1
ATOM 1358 C CA . VAL A 1 181 ? 4.339 -12.918 -8.149 1.00 69.50 181 VAL A CA 1
ATOM 1359 C C . VAL A 1 181 ? 5.759 -12.534 -7.737 1.00 69.50 181 VAL A C 1
ATOM 1361 O O . VAL A 1 181 ? 5.930 -11.963 -6.657 1.00 69.50 181 VAL A O 1
ATOM 1364 N N . PRO A 1 182 ? 6.786 -12.814 -8.563 1.00 72.88 182 PRO A N 1
ATOM 1365 C CA . PRO A 1 182 ? 8.165 -12.484 -8.218 1.00 72.88 182 PRO A CA 1
ATOM 1366 C C . PRO A 1 182 ? 8.335 -10.982 -7.965 1.00 72.88 182 PRO A C 1
ATOM 1368 O O . PRO A 1 182 ? 8.060 -10.167 -8.851 1.00 72.88 182 PRO A O 1
ATOM 1371 N N . GLN A 1 183 ? 8.782 -10.624 -6.758 1.00 72.25 183 GLN A N 1
ATOM 1372 C CA . GLN A 1 183 ? 9.039 -9.235 -6.374 1.00 72.25 183 GLN A CA 1
ATOM 1373 C C . GLN A 1 183 ? 10.360 -8.725 -6.971 1.00 72.25 183 GLN A C 1
ATOM 1375 O O . GLN A 1 183 ? 11.270 -9.531 -7.187 1.00 72.25 183 GLN A O 1
ATOM 1380 N N . PRO A 1 184 ? 10.492 -7.408 -7.229 1.00 78.94 184 PRO A N 1
ATOM 1381 C CA . PRO A 1 184 ? 11.759 -6.817 -7.653 1.00 78.94 184 PRO A CA 1
ATOM 1382 C C . PRO A 1 184 ? 12.868 -7.077 -6.633 1.00 78.94 184 PRO A C 1
ATOM 1384 O O . PRO A 1 184 ? 12.703 -6.810 -5.442 1.00 78.94 184 PRO A O 1
ATOM 1387 N N . SER A 1 185 ? 14.005 -7.586 -7.101 1.00 80.25 185 SER A N 1
ATOM 1388 C CA . SER A 1 185 ? 15.213 -7.710 -6.285 1.00 80.25 185 SER A CA 1
ATOM 1389 C C . SER A 1 185 ? 15.899 -6.351 -6.098 1.00 80.25 185 SER A C 1
ATOM 1391 O O . SER A 1 185 ? 15.629 -5.393 -6.827 1.00 80.25 185 SER A O 1
ATOM 1393 N N . SER A 1 186 ? 16.848 -6.263 -5.160 1.00 79.06 186 SER A N 1
ATOM 1394 C CA . SER A 1 186 ? 17.723 -5.085 -5.023 1.00 79.06 186 SER A CA 1
ATOM 1395 C C . SER A 1 186 ? 18.433 -4.730 -6.332 1.00 79.06 186 SER A C 1
ATOM 1397 O O . SER A 1 186 ? 18.615 -3.554 -6.647 1.00 79.06 186 SER A O 1
ATOM 1399 N N . ASP A 1 187 ? 18.795 -5.739 -7.121 1.00 80.94 187 ASP A N 1
ATOM 1400 C CA . ASP A 1 187 ? 19.481 -5.563 -8.397 1.00 80.94 187 ASP A CA 1
ATOM 1401 C C . ASP A 1 187 ? 18.540 -4.994 -9.463 1.00 80.94 187 ASP A C 1
ATOM 1403 O O . ASP A 1 187 ? 18.961 -4.175 -10.281 1.00 80.94 187 ASP A O 1
ATOM 1407 N N . ASP A 1 188 ? 17.263 -5.386 -9.446 1.00 78.06 188 ASP A N 1
ATOM 1408 C CA . ASP A 1 188 ? 16.240 -4.826 -10.336 1.00 78.06 188 ASP A CA 1
ATOM 1409 C C . ASP A 1 188 ? 15.974 -3.355 -10.005 1.00 78.06 188 ASP A C 1
ATOM 1411 O O . ASP A 1 188 ? 15.912 -2.518 -10.906 1.00 78.06 188 ASP A O 1
ATOM 1415 N N . LEU A 1 189 ? 15.909 -3.023 -8.712 1.00 78.56 189 LEU A N 1
ATOM 1416 C CA . LEU A 1 189 ? 15.754 -1.647 -8.238 1.00 78.56 189 LEU A CA 1
ATOM 1417 C C . LEU A 1 189 ? 16.972 -0.777 -8.568 1.00 78.56 189 LEU A C 1
ATOM 1419 O O . LEU A 1 189 ? 16.819 0.392 -8.897 1.00 78.56 189 LEU A O 1
ATOM 1423 N N . THR A 1 190 ? 18.180 -1.340 -8.541 1.00 80.88 190 THR A N 1
ATOM 1424 C CA . THR A 1 190 ? 19.406 -0.596 -8.880 1.00 80.88 190 THR A CA 1
ATOM 1425 C C . THR A 1 190 ? 19.480 -0.265 -10.375 1.00 80.88 190 THR A C 1
ATOM 1427 O O . THR A 1 190 ? 20.059 0.747 -10.763 1.00 80.88 190 THR A O 1
ATOM 1430 N N . LYS A 1 191 ? 18.875 -1.096 -11.233 1.00 77.44 191 LYS A N 1
ATOM 1431 C CA . LYS A 1 191 ? 18.785 -0.857 -12.685 1.00 77.44 191 LYS A CA 1
ATOM 1432 C C . LYS A 1 191 ? 17.688 0.148 -13.061 1.00 77.44 191 LYS A C 1
ATOM 1434 O O . LYS A 1 191 ? 17.679 0.634 -14.194 1.00 77.44 191 LYS A O 1
ATOM 1439 N N . ALA A 1 192 ? 16.762 0.436 -12.148 1.00 85.38 192 ALA A N 1
ATOM 1440 C CA . ALA A 1 192 ? 15.692 1.402 -12.337 1.00 85.38 192 ALA A CA 1
ATOM 1441 C C . ALA A 1 192 ? 16.209 2.831 -12.111 1.00 85.38 192 ALA A C 1
ATOM 1443 O O . ALA A 1 192 ? 16.275 3.317 -10.985 1.00 85.38 192 ALA A O 1
ATOM 1444 N N . ASP A 1 193 ? 16.543 3.515 -13.206 1.00 86.50 193 ASP A N 1
ATOM 1445 C CA . ASP A 1 193 ? 17.026 4.897 -13.186 1.00 86.50 193 ASP A CA 1
ATOM 1446 C C . ASP A 1 193 ? 16.120 5.802 -14.043 1.00 86.50 193 ASP A C 1
ATOM 1448 O O . ASP A 1 193 ? 16.129 5.682 -15.274 1.00 86.50 193 ASP A O 1
ATOM 1452 N N . PRO A 1 194 ? 15.350 6.732 -13.441 1.00 85.38 194 PRO A N 1
ATOM 1453 C CA . PRO A 1 194 ? 14.498 7.657 -14.188 1.00 85.38 194 PRO A CA 1
ATOM 1454 C C . PRO A 1 194 ? 15.287 8.653 -15.058 1.00 85.38 194 PRO A C 1
ATOM 1456 O O . PRO A 1 194 ? 14.728 9.187 -16.020 1.00 85.38 194 PRO A O 1
ATOM 1459 N N . ALA A 1 195 ? 16.564 8.901 -14.744 1.00 86.50 195 ALA A N 1
ATOM 1460 C CA . ALA A 1 195 ? 17.468 9.741 -15.530 1.00 86.50 195 ALA A CA 1
ATOM 1461 C C . ALA A 1 195 ? 18.273 8.944 -16.575 1.00 86.50 195 ALA A C 1
ATOM 1463 O O . ALA A 1 195 ? 18.979 9.537 -17.395 1.00 86.50 195 ALA A O 1
ATOM 1464 N N . GLY A 1 196 ? 18.160 7.615 -16.563 1.00 87.50 196 GLY A N 1
ATOM 1465 C CA . GLY A 1 196 ? 18.879 6.723 -17.460 1.00 87.50 196 GLY A CA 1
ATOM 1466 C C . GLY A 1 196 ? 18.297 6.669 -18.877 1.00 87.50 196 GLY A C 1
ATOM 1467 O O . GLY A 1 196 ? 17.347 7.365 -19.242 1.00 87.50 196 GLY A O 1
ATOM 1468 N N . GLY A 1 197 ? 18.868 5.790 -19.706 1.00 91.19 197 GLY A N 1
ATOM 1469 C CA . GLY A 1 197 ? 18.351 5.513 -21.051 1.00 91.19 197 GLY A CA 1
ATOM 1470 C C . GLY A 1 197 ? 16.943 4.898 -21.038 1.00 91.19 197 GLY A C 1
ATOM 1471 O O . GLY A 1 197 ? 16.430 4.503 -19.993 1.00 91.19 197 GLY A O 1
ATOM 1472 N N . ALA A 1 198 ? 16.328 4.748 -22.216 1.00 91.38 198 ALA A N 1
ATOM 1473 C CA . ALA A 1 198 ? 14.925 4.328 -22.351 1.00 91.38 198 ALA A CA 1
ATOM 1474 C C . ALA A 1 198 ? 14.557 3.049 -21.568 1.00 91.38 198 ALA A C 1
ATOM 1476 O O . ALA A 1 198 ? 13.483 2.982 -20.982 1.00 91.38 198 ALA A O 1
ATOM 1477 N N . VAL A 1 199 ? 15.450 2.054 -21.516 1.00 91.88 199 VAL A N 1
ATOM 1478 C CA . VAL A 1 199 ? 15.223 0.807 -20.763 1.00 91.88 199 VAL A CA 1
ATOM 1479 C C . VAL A 1 199 ? 15.278 1.033 -19.248 1.00 91.88 199 VAL A C 1
ATOM 1481 O O . VAL A 1 199 ? 14.423 0.518 -18.538 1.00 91.88 199 VAL A O 1
ATOM 1484 N N . ALA A 1 200 ? 16.238 1.818 -18.750 1.00 92.69 200 ALA A N 1
ATOM 1485 C CA . ALA A 1 200 ? 16.388 2.097 -17.319 1.00 92.69 200 ALA A CA 1
ATOM 1486 C C . ALA A 1 200 ? 15.243 2.979 -16.792 1.00 92.69 200 ALA A C 1
ATOM 1488 O O . ALA A 1 200 ? 14.642 2.669 -15.762 1.00 92.69 200 ALA A O 1
ATOM 1489 N N . ARG A 1 201 ? 14.859 4.005 -17.565 1.00 94.00 201 ARG A N 1
ATOM 1490 C CA . ARG A 1 201 ? 13.671 4.824 -17.289 1.00 94.00 201 ARG A CA 1
ATOM 1491 C C . ARG A 1 201 ? 12.398 3.982 -17.334 1.00 94.00 201 ARG A C 1
ATOM 1493 O O . ARG A 1 201 ? 11.538 4.116 -16.470 1.00 94.00 201 ARG A O 1
ATOM 1500 N N . GLY A 1 202 ? 12.294 3.083 -18.312 1.00 93.56 202 GLY A N 1
ATOM 1501 C CA . GLY A 1 202 ? 11.192 2.133 -18.428 1.00 93.56 202 GLY A CA 1
ATOM 1502 C C . GLY A 1 202 ? 11.076 1.199 -17.228 1.00 93.56 202 GLY A C 1
ATOM 1503 O O . GLY A 1 202 ? 9.970 0.990 -16.740 1.00 93.56 202 GLY A O 1
ATOM 1504 N N . ALA A 1 203 ? 12.201 0.691 -16.719 1.00 92.25 203 ALA A N 1
ATOM 1505 C CA . ALA A 1 203 ? 12.249 -0.121 -15.505 1.00 92.25 203 ALA A CA 1
ATOM 1506 C C . ALA A 1 203 ? 11.774 0.669 -14.277 1.00 92.25 203 ALA A C 1
ATOM 1508 O O . ALA A 1 203 ? 10.941 0.177 -13.516 1.00 92.25 203 ALA A O 1
ATOM 1509 N N . ALA A 1 204 ? 12.231 1.917 -14.126 1.00 91.69 204 ALA A N 1
ATOM 1510 C CA . ALA A 1 204 ? 11.789 2.798 -13.047 1.00 91.69 204 ALA A CA 1
ATOM 1511 C C . ALA A 1 204 ? 10.276 3.036 -13.082 1.00 91.69 204 ALA A C 1
ATOM 1513 O O . ALA A 1 204 ? 9.606 2.871 -12.066 1.00 91.69 204 ALA A O 1
ATOM 1514 N N . LEU A 1 205 ? 9.723 3.345 -14.255 1.00 93.06 205 LEU A N 1
ATOM 1515 C CA . LEU A 1 205 ? 8.284 3.533 -14.437 1.00 93.06 205 LEU A CA 1
ATOM 1516 C C . LEU A 1 205 ? 7.494 2.241 -14.202 1.00 93.06 205 LEU A C 1
ATOM 1518 O O . LEU A 1 205 ? 6.473 2.271 -13.526 1.00 93.06 205 LEU A O 1
ATOM 1522 N N . TYR A 1 206 ? 7.968 1.103 -14.712 1.00 91.50 206 TYR A N 1
ATOM 1523 C CA . TYR A 1 206 ? 7.314 -0.198 -14.548 1.00 91.50 206 TYR A CA 1
ATOM 1524 C C . TYR A 1 206 ? 7.169 -0.592 -13.071 1.00 91.50 206 TYR A C 1
ATOM 1526 O O . TYR A 1 206 ? 6.118 -1.085 -12.658 1.00 91.50 206 TYR A O 1
ATOM 1534 N N . ILE A 1 207 ? 8.205 -0.344 -12.266 1.00 88.06 207 ILE A N 1
ATOM 1535 C CA . ILE A 1 207 ? 8.185 -0.619 -10.826 1.00 88.06 207 ILE A CA 1
ATOM 1536 C C . ILE A 1 207 ? 7.352 0.438 -10.089 1.00 88.06 207 ILE A C 1
ATOM 1538 O O . ILE A 1 207 ? 6.482 0.081 -9.297 1.00 88.06 207 ILE A O 1
ATOM 1542 N N . ALA A 1 208 ? 7.557 1.727 -10.380 1.00 85.00 208 ALA A N 1
ATOM 1543 C CA . ALA A 1 208 ? 6.868 2.825 -9.696 1.00 85.00 208 ALA A CA 1
ATOM 1544 C C . ALA A 1 208 ? 5.350 2.832 -9.936 1.00 85.00 208 ALA A C 1
ATOM 1546 O O . ALA A 1 208 ? 4.582 3.187 -9.046 1.00 85.00 208 ALA A O 1
ATOM 1547 N N . LEU A 1 209 ? 4.908 2.416 -11.124 1.00 87.44 209 LEU A N 1
ATOM 1548 C CA . LEU A 1 209 ? 3.491 2.290 -11.476 1.00 87.44 209 LEU A CA 1
ATOM 1549 C C . LEU A 1 209 ? 2.872 0.961 -11.015 1.00 87.44 209 LEU A C 1
ATOM 1551 O O . LEU A 1 209 ? 1.685 0.723 -11.250 1.00 87.44 209 LEU A O 1
ATOM 1555 N N . GLY A 1 210 ? 3.663 0.097 -10.370 1.00 83.94 210 GLY A N 1
ATOM 1556 C CA . GLY A 1 210 ? 3.209 -1.164 -9.791 1.00 83.94 210 GLY A CA 1
ATOM 1557 C C . GLY A 1 210 ? 2.970 -2.285 -10.803 1.00 83.94 210 GLY A C 1
ATOM 1558 O O . GLY A 1 210 ? 2.370 -3.296 -10.442 1.00 83.94 210 GLY A O 1
ATOM 1559 N N . CYS A 1 211 ? 3.443 -2.170 -12.050 1.00 88.50 211 CYS A N 1
ATOM 1560 C CA . CYS A 1 211 ? 3.258 -3.215 -13.062 1.00 88.50 211 CYS A CA 1
ATOM 1561 C C . CYS A 1 211 ? 3.860 -4.558 -12.603 1.00 88.50 211 CYS A C 1
ATOM 1563 O O . CYS A 1 211 ? 3.272 -5.619 -12.830 1.00 88.50 211 CYS A O 1
ATOM 1565 N N . SER A 1 212 ? 4.989 -4.513 -11.883 1.00 86.94 212 SER A N 1
ATOM 1566 C CA . SER A 1 212 ? 5.652 -5.688 -11.301 1.00 86.94 212 SER A CA 1
ATOM 1567 C C . SER A 1 212 ? 4.808 -6.439 -10.269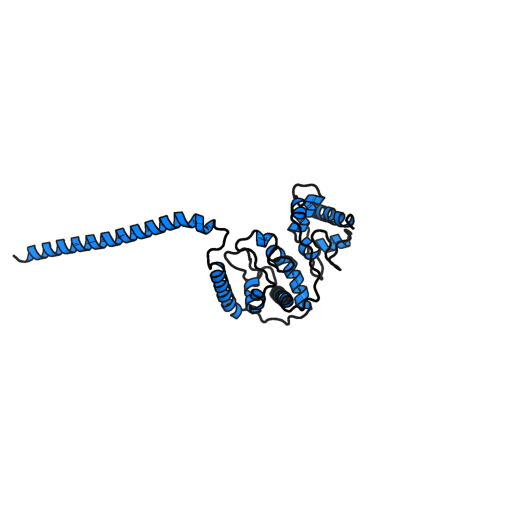 1.00 86.94 212 SER A C 1
ATOM 1569 O O . SER A 1 212 ? 5.028 -7.632 -10.082 1.00 86.94 212 SER A O 1
ATOM 1571 N N . ASN A 1 213 ? 3.831 -5.792 -9.624 1.00 78.31 213 ASN A N 1
ATOM 1572 C CA . ASN A 1 213 ? 3.019 -6.417 -8.571 1.00 78.31 213 ASN A CA 1
ATOM 1573 C C . ASN A 1 213 ? 2.095 -7.510 -9.117 1.00 78.31 213 ASN A C 1
ATOM 1575 O O . ASN A 1 213 ? 1.735 -8.429 -8.386 1.00 78.31 213 ASN A O 1
ATOM 1579 N N . CYS A 1 214 ? 1.733 -7.422 -10.399 1.00 80.75 214 CYS A N 1
ATOM 1580 C CA . CYS A 1 214 ? 0.915 -8.420 -11.084 1.00 80.75 214 CYS A CA 1
ATOM 1581 C C . CYS A 1 214 ? 1.730 -9.204 -12.114 1.00 80.75 214 CYS A C 1
ATOM 1583 O O . CYS A 1 214 ? 1.612 -10.422 -12.191 1.00 80.75 214 CYS A O 1
ATOM 1585 N N . HIS A 1 215 ? 2.565 -8.523 -12.899 1.00 87.50 215 HIS A N 1
ATOM 1586 C CA . HIS A 1 215 ? 3.294 -9.137 -14.007 1.00 87.50 215 HIS A CA 1
ATOM 1587 C C . HIS A 1 215 ? 4.646 -9.744 -13.595 1.00 87.50 215 HIS A C 1
ATOM 1589 O O . HIS A 1 215 ? 5.252 -10.477 -14.376 1.00 87.50 215 HIS A O 1
ATOM 1595 N N . GLY A 1 216 ? 5.105 -9.501 -12.363 1.00 85.25 216 GLY A N 1
ATOM 1596 C CA . GLY A 1 216 ? 6.426 -9.895 -11.872 1.00 85.25 216 GLY A CA 1
ATOM 1597 C C . GLY A 1 216 ? 7.516 -8.914 -12.300 1.00 85.25 216 GLY A C 1
ATOM 1598 O O . GLY A 1 216 ? 7.366 -8.191 -13.290 1.00 85.25 216 GLY A O 1
ATOM 1599 N N . ALA A 1 217 ? 8.627 -8.886 -11.564 1.00 84.19 217 ALA A N 1
ATOM 1600 C CA . ALA A 1 217 ? 9.754 -7.987 -11.836 1.00 84.19 217 ALA A CA 1
ATOM 1601 C C . ALA A 1 217 ? 10.285 -8.102 -13.278 1.00 84.19 217 ALA A C 1
ATOM 1603 O O . ALA A 1 217 ? 10.540 -7.092 -13.925 1.00 84.19 217 ALA A O 1
ATOM 1604 N N . GLY A 1 218 ? 10.366 -9.330 -13.801 1.00 86.12 218 GLY A N 1
ATOM 1605 C CA . GLY A 1 218 ? 10.800 -9.622 -15.170 1.00 86.12 218 GLY A CA 1
ATOM 1606 C C . GLY A 1 218 ? 9.667 -10.006 -16.124 1.00 86.12 218 GLY A C 1
ATOM 1607 O O . GLY A 1 218 ? 9.912 -10.741 -17.077 1.00 86.12 218 GLY A O 1
ATOM 1608 N N . GLY A 1 219 ? 8.414 -9.633 -15.833 1.00 87.50 219 GLY A N 1
ATOM 1609 C 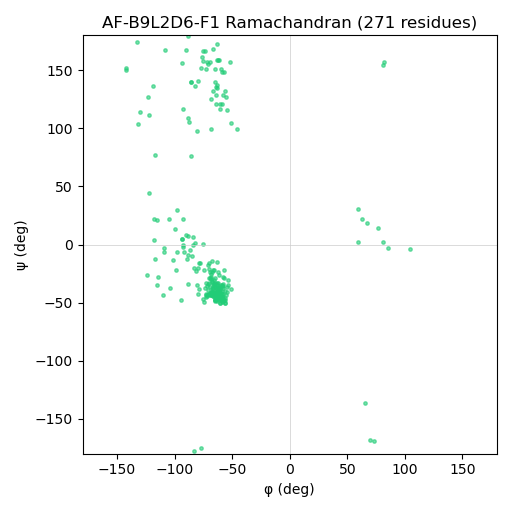CA . GLY A 1 219 ? 7.263 -10.058 -16.644 1.00 87.50 219 GLY A CA 1
ATOM 1610 C C . GLY A 1 219 ? 6.967 -11.564 -16.566 1.00 87.50 219 GLY A C 1
ATOM 1611 O O . GLY A 1 219 ? 6.313 -12.123 -17.449 1.00 87.50 219 GLY A O 1
ATOM 1612 N N . ASN A 1 220 ? 7.488 -12.237 -15.540 1.00 86.12 220 ASN A N 1
ATOM 1613 C CA . ASN A 1 220 ? 7.520 -13.687 -15.374 1.00 86.12 220 ASN A CA 1
ATOM 1614 C C . ASN A 1 220 ? 6.428 -14.239 -14.443 1.00 86.12 220 ASN A C 1
ATOM 1616 O O . ASN A 1 220 ? 6.505 -15.404 -14.050 1.00 86.12 220 ASN A O 1
ATOM 1620 N N . ALA A 1 221 ? 5.413 -13.442 -14.099 1.00 83.44 221 ALA A N 1
ATOM 1621 C CA . ALA A 1 221 ? 4.235 -13.955 -13.406 1.00 83.44 221 ALA A CA 1
ATOM 1622 C C . ALA A 1 221 ? 3.568 -15.085 -14.207 1.00 83.44 221 ALA A C 1
ATOM 1624 O O . ALA A 1 221 ? 3.613 -15.110 -15.437 1.00 83.44 221 ALA A O 1
ATOM 1625 N N . ALA A 1 222 ? 2.952 -16.042 -13.514 1.00 78.12 222 ALA A N 1
ATOM 1626 C CA . ALA A 1 222 ? 2.380 -17.212 -14.169 1.00 78.12 222 ALA A CA 1
ATOM 1627 C C . ALA A 1 222 ? 1.058 -16.909 -14.901 1.00 78.12 222 ALA A C 1
ATOM 1629 O O . ALA A 1 222 ? 0.311 -15.986 -14.568 1.00 78.12 222 ALA A O 1
ATOM 1630 N N . GLY A 1 223 ? 0.730 -17.760 -15.877 1.00 80.00 223 GLY A N 1
ATOM 1631 C CA . GLY A 1 223 ? -0.546 -17.721 -16.589 1.00 80.00 223 GLY A CA 1
ATOM 1632 C C . GLY A 1 223 ? -0.731 -16.451 -17.424 1.00 80.00 223 GLY A C 1
ATOM 1633 O O . GLY A 1 223 ? 0.180 -16.012 -18.121 1.00 80.00 223 GLY A O 1
ATOM 1634 N N . ARG A 1 224 ? -1.933 -15.867 -17.361 1.00 77.00 224 ARG A N 1
ATOM 1635 C CA . ARG A 1 224 ? -2.340 -14.686 -18.151 1.00 77.00 224 ARG A CA 1
ATOM 1636 C C . ARG A 1 224 ? -1.607 -13.389 -17.793 1.00 77.00 224 ARG A C 1
ATOM 1638 O O . ARG A 1 224 ? -1.678 -12.433 -18.555 1.00 77.00 224 ARG A O 1
ATOM 1645 N N . LEU A 1 225 ? -0.908 -13.360 -16.657 1.00 81.94 225 LEU A N 1
ATOM 1646 C CA . LEU A 1 225 ? -0.118 -12.208 -16.218 1.00 81.94 225 LEU A CA 1
ATOM 1647 C C . LEU A 1 225 ? 1.294 -12.203 -16.819 1.00 81.94 225 LEU A C 1
ATOM 1649 O O . LEU A 1 225 ? 1.990 -11.197 -16.708 1.00 81.94 225 LEU A O 1
ATOM 1653 N N . GLN A 1 226 ? 1.722 -13.282 -17.479 1.00 86.62 226 GLN A N 1
ATOM 1654 C CA . GLN A 1 226 ? 3.043 -13.330 -18.092 1.00 86.62 226 GLN A CA 1
ATOM 1655 C C . GLN A 1 226 ? 3.139 -12.371 -19.284 1.00 86.62 226 GLN A C 1
ATOM 1657 O O . GLN A 1 226 ? 2.376 -12.474 -20.248 1.00 86.62 226 GLN A O 1
ATOM 1662 N N . LEU A 1 227 ? 4.126 -11.477 -19.269 1.00 87.94 227 LEU A N 1
ATOM 1663 C CA . LEU A 1 227 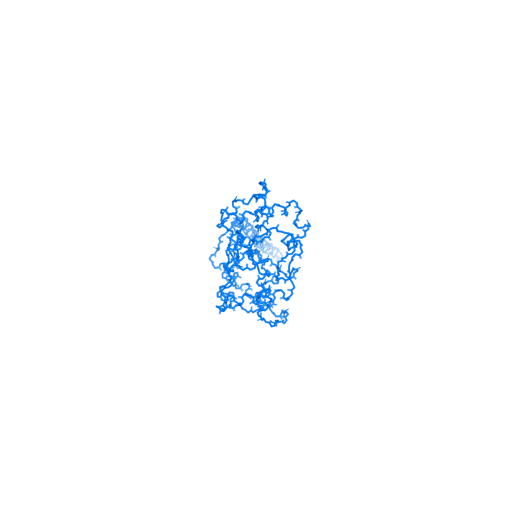? 4.355 -10.532 -20.357 1.00 87.94 227 LEU A CA 1
ATOM 1664 C C . LEU A 1 227 ? 5.273 -11.154 -21.411 1.00 87.94 227 LEU A C 1
ATOM 1666 O O . LEU A 1 227 ? 6.470 -11.320 -21.201 1.00 87.94 227 LEU A O 1
ATOM 1670 N N . ARG A 1 228 ? 4.705 -11.490 -22.576 1.00 72.50 228 ARG A N 1
ATOM 1671 C CA . ARG A 1 228 ? 5.454 -12.067 -23.713 1.00 72.50 228 ARG A CA 1
ATOM 1672 C C . ARG A 1 228 ? 5.464 -11.197 -24.974 1.00 72.50 228 ARG A C 1
ATOM 1674 O O . ARG A 1 228 ? 6.244 -11.462 -25.887 1.00 72.50 228 ARG A O 1
ATOM 1681 N N . ALA A 1 229 ? 4.621 -10.167 -25.046 1.00 75.44 229 ALA A N 1
ATOM 1682 C CA . ALA A 1 229 ? 4.457 -9.329 -26.232 1.00 75.44 229 ALA A CA 1
ATOM 1683 C C . ALA A 1 229 ? 4.236 -7.851 -25.875 1.00 75.44 229 ALA A C 1
ATOM 1685 O O . ALA A 1 229 ? 3.670 -7.530 -24.835 1.00 75.44 229 ALA A O 1
ATOM 1686 N N . THR A 1 230 ? 4.669 -6.961 -26.772 1.00 80.12 230 THR A N 1
ATOM 1687 C CA . THR A 1 230 ? 4.471 -5.498 -26.713 1.00 80.12 230 THR A CA 1
ATOM 1688 C C . THR A 1 230 ? 3.735 -5.009 -27.962 1.00 80.12 230 THR A C 1
ATOM 1690 O O . THR A 1 230 ? 4.143 -4.055 -28.623 1.00 80.12 230 THR A O 1
ATOM 1693 N N . ASP A 1 231 ? 2.685 -5.735 -28.346 1.00 85.56 231 ASP A N 1
ATOM 1694 C CA . ASP A 1 231 ? 1.884 -5.453 -29.536 1.00 85.56 231 ASP A CA 1
ATOM 1695 C C . ASP A 1 231 ? 0.804 -4.381 -29.277 1.00 85.56 231 ASP A C 1
ATOM 1697 O O . ASP A 1 231 ? 0.683 -3.817 -28.187 1.00 85.56 231 ASP A O 1
ATOM 1701 N N . ARG A 1 232 ? -0.016 -4.086 -30.295 1.00 89.00 232 ARG A N 1
ATOM 1702 C CA . ARG A 1 232 ? -1.120 -3.117 -30.175 1.00 89.00 232 ARG A CA 1
ATOM 1703 C C . ARG A 1 232 ? -2.126 -3.484 -29.081 1.00 89.00 232 ARG A C 1
ATOM 1705 O O . ARG A 1 232 ? -2.766 -2.587 -28.538 1.00 89.00 232 ARG A O 1
ATOM 1712 N N . ARG A 1 233 ? -2.281 -4.773 -28.760 1.00 88.31 233 ARG A N 1
ATOM 1713 C CA . ARG A 1 233 ? -3.171 -5.224 -27.688 1.00 88.31 233 ARG A CA 1
ATOM 1714 C C . ARG A 1 233 ? -2.577 -4.879 -26.326 1.00 88.31 233 ARG A C 1
ATOM 1716 O O . ARG A 1 233 ? -3.313 -4.375 -25.487 1.00 88.31 233 ARG A O 1
ATOM 1723 N N . ALA A 1 234 ? -1.273 -5.076 -26.135 1.00 88.94 234 ALA A N 1
ATOM 1724 C CA . ALA A 1 234 ? -0.579 -4.665 -24.915 1.00 88.94 234 ALA A CA 1
ATOM 1725 C C . ALA A 1 234 ? -0.671 -3.146 -24.694 1.00 88.94 234 ALA A C 1
ATOM 1727 O O . ALA A 1 234 ? -1.008 -2.706 -23.601 1.00 88.94 234 ALA A O 1
ATOM 1728 N N . VAL A 1 235 ? -0.459 -2.344 -25.745 1.00 92.94 235 VAL A N 1
ATOM 1729 C CA . VAL A 1 235 ? -0.608 -0.879 -25.661 1.00 92.94 235 VAL A CA 1
ATOM 1730 C C . VAL A 1 235 ? -2.031 -0.487 -25.268 1.00 92.94 235 VAL A C 1
ATOM 1732 O O . VAL A 1 235 ? -2.211 0.325 -24.365 1.00 92.94 235 VAL A O 1
ATOM 1735 N N . ARG A 1 236 ? -3.044 -1.093 -25.900 1.00 93.38 236 ARG A N 1
ATOM 1736 C CA . ARG A 1 236 ? -4.448 -0.860 -25.548 1.00 93.38 236 ARG A CA 1
ATOM 1737 C C . ARG A 1 236 ? -4.726 -1.212 -24.086 1.00 9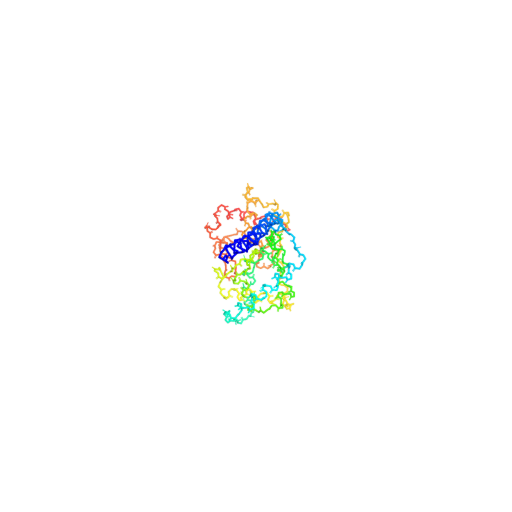3.38 236 ARG A C 1
ATOM 1739 O O . ARG A 1 236 ? -5.305 -0.396 -23.387 1.00 93.38 236 ARG A O 1
ATOM 1746 N N . ALA A 1 237 ? -4.272 -2.376 -23.622 1.00 91.38 237 ALA A N 1
ATOM 1747 C CA . ALA A 1 237 ? -4.463 -2.811 -22.239 1.00 91.38 237 ALA A CA 1
ATOM 1748 C C . ALA A 1 237 ? -3.807 -1.852 -21.231 1.00 91.38 237 ALA A C 1
ATOM 1750 O O . ALA A 1 237 ? -4.401 -1.555 -20.204 1.00 91.38 237 ALA A O 1
ATOM 1751 N N . ILE A 1 238 ? -2.624 -1.306 -21.541 1.00 93.25 238 ILE A N 1
ATOM 1752 C CA . ILE A 1 238 ? -1.987 -0.284 -20.697 1.00 93.25 238 ILE A CA 1
ATOM 1753 C C . ILE A 1 238 ? -2.821 1.000 -20.678 1.00 93.25 238 ILE A C 1
ATOM 1755 O O . ILE A 1 238 ? -3.052 1.555 -19.613 1.00 93.25 238 ILE A O 1
ATOM 1759 N N . ARG A 1 239 ? -3.298 1.475 -21.832 1.00 94.62 239 ARG A N 1
ATOM 1760 C CA . ARG A 1 239 ? -4.031 2.749 -21.930 1.00 94.62 239 ARG A CA 1
ATOM 1761 C C . ARG A 1 239 ? -5.436 2.696 -21.341 1.00 94.62 239 ARG A C 1
ATOM 1763 O O . ARG A 1 239 ? -5.843 3.630 -20.660 1.00 94.62 239 ARG A O 1
ATOM 1770 N N . GLU A 1 240 ? -6.165 1.630 -21.643 1.00 92.19 240 GLU A N 1
ATOM 1771 C CA . GLU A 1 240 ? -7.599 1.488 -21.369 1.00 92.19 240 GLU A CA 1
ATOM 1772 C C . GLU A 1 240 ? -7.870 0.614 -20.133 1.00 92.19 240 GLU A C 1
ATOM 1774 O O . GLU A 1 240 ? -8.979 0.631 -19.607 1.00 92.19 240 GLU A O 1
ATOM 1779 N N . GLY A 1 241 ? -6.868 -0.118 -19.638 1.00 86.31 241 GLY A N 1
ATOM 1780 C CA . GLY A 1 241 ? -7.061 -1.153 -18.627 1.00 86.31 241 GLY A CA 1
ATOM 1781 C C . GLY A 1 241 ? -7.731 -2.403 -19.205 1.00 86.31 241 GLY A C 1
ATOM 1782 O O . GLY A 1 241 ? -7.855 -2.578 -20.421 1.00 86.31 241 GLY A O 1
ATOM 1783 N N . THR A 1 242 ? -8.159 -3.307 -18.324 1.00 83.75 242 THR A N 1
ATOM 1784 C CA . THR A 1 242 ? -8.924 -4.509 -18.696 1.00 83.75 242 THR A CA 1
ATOM 1785 C C . THR A 1 242 ? -10.000 -4.812 -17.657 1.00 83.75 242 THR A C 1
ATOM 1787 O O . THR A 1 242 ? -9.770 -4.602 -16.466 1.00 83.75 242 THR A O 1
ATOM 1790 N N . ASP A 1 243 ? -11.098 -5.443 -18.077 1.00 70.50 243 ASP A N 1
ATOM 1791 C CA . ASP A 1 243 ? -12.152 -5.942 -17.173 1.00 70.50 243 ASP A CA 1
ATOM 1792 C C . ASP A 1 243 ? -11.657 -7.035 -16.207 1.00 70.50 243 ASP A C 1
ATOM 1794 O O . ASP A 1 243 ? -12.303 -7.356 -15.212 1.00 70.50 243 ASP A O 1
ATOM 1798 N N . GLU A 1 244 ? -10.482 -7.600 -16.488 1.00 66.75 244 GLU A N 1
ATOM 1799 C CA . GLU A 1 244 ? -9.791 -8.572 -15.645 1.00 66.75 244 GLU A CA 1
ATOM 1800 C C . GLU A 1 244 ? -8.942 -7.929 -14.537 1.00 66.75 244 GLU A C 1
ATOM 1802 O O . GLU A 1 244 ? -8.207 -8.634 -13.842 1.00 66.75 244 GLU A O 1
ATOM 1807 N N . GLY A 1 245 ? -9.022 -6.603 -14.377 1.00 68.06 245 GLY A N 1
ATOM 1808 C CA . GLY A 1 245 ? -8.457 -5.890 -13.235 1.00 68.06 245 GLY A CA 1
ATOM 1809 C C . GLY A 1 245 ? -7.171 -5.109 -13.476 1.00 68.06 245 GLY A C 1
ATOM 1810 O O . GLY A 1 245 ? -6.712 -4.427 -12.564 1.00 68.06 245 GLY A O 1
ATOM 1811 N N . MET A 1 246 ? -6.580 -5.170 -14.671 1.00 84.44 246 MET A N 1
ATOM 1812 C CA . MET A 1 246 ? -5.475 -4.273 -15.020 1.00 84.44 246 MET A CA 1
ATOM 1813 C C . MET A 1 246 ? -5.982 -2.817 -15.040 1.00 84.44 246 MET A C 1
ATOM 1815 O O . MET A 1 246 ? -6.903 -2.527 -15.810 1.00 84.44 246 MET A O 1
ATOM 1819 N N . PRO A 1 247 ? -5.422 -1.905 -14.222 1.00 83.12 247 PRO A N 1
ATOM 1820 C CA . PRO A 1 247 ? -5.839 -0.509 -14.217 1.00 83.12 247 PRO A CA 1
ATOM 1821 C C . PRO A 1 247 ? -5.429 0.197 -15.515 1.00 83.12 247 PRO A C 1
ATOM 1823 O O . PRO A 1 247 ? -4.493 -0.216 -16.201 1.00 83.12 247 PRO A O 1
ATOM 1826 N N . ALA A 1 248 ? -6.137 1.278 -15.841 1.00 88.00 248 ALA A N 1
ATOM 1827 C CA . ALA A 1 248 ? -5.834 2.119 -16.991 1.00 88.00 248 ALA A CA 1
ATOM 1828 C C . ALA A 1 248 ? -4.721 3.129 -16.667 1.00 88.00 248 ALA A C 1
ATOM 1830 O O . ALA A 1 248 ? -4.755 3.799 -15.634 1.00 88.00 248 ALA A O 1
ATOM 1831 N N . TYR A 1 249 ? -3.782 3.293 -17.596 1.00 93.12 249 TYR A N 1
ATOM 1832 C CA . TYR A 1 249 ? -2.701 4.278 -17.564 1.00 93.12 249 TYR A CA 1
ATOM 1833 C C . TYR A 1 249 ? -2.860 5.246 -18.752 1.00 93.12 249 TYR A C 1
ATOM 1835 O O . TYR A 1 249 ? -2.171 5.123 -19.777 1.00 93.12 249 TYR A O 1
ATOM 1843 N N . PRO A 1 250 ? -3.808 6.201 -18.656 1.00 93.50 250 PRO A N 1
ATOM 1844 C CA . PRO A 1 250 ? -4.062 7.173 -19.715 1.00 93.50 250 PRO A CA 1
ATOM 1845 C C . PRO A 1 250 ? -2.872 8.123 -19.901 1.00 93.50 250 PRO A C 1
ATOM 1847 O O . PRO A 1 250 ? -1.982 8.194 -19.055 1.00 93.50 250 PRO A O 1
ATOM 1850 N N . GLU A 1 251 ? -2.878 8.904 -20.985 1.00 94.62 251 GLU A N 1
ATOM 1851 C CA . GLU A 1 251 ? -1.808 9.866 -21.320 1.00 94.62 251 GLU A CA 1
ATOM 1852 C C . GLU A 1 251 ? -1.495 10.849 -20.181 1.00 94.62 251 GLU A C 1
ATOM 1854 O O . GLU A 1 251 ? -0.356 11.268 -20.006 1.00 94.62 251 GLU A O 1
ATOM 1859 N N . SER A 1 252 ? -2.496 11.178 -19.360 1.00 91.81 252 SER A N 1
ATOM 1860 C CA . SER A 1 252 ? -2.337 12.044 -18.190 1.00 91.81 252 SER A CA 1
ATOM 1861 C C . SER A 1 252 ? -1.518 11.423 -17.054 1.00 91.81 252 SER A C 1
ATOM 1863 O O . SER A 1 252 ? -1.009 12.160 -16.216 1.00 91.81 252 SER A O 1
ATOM 1865 N N . LEU A 1 253 ? -1.435 10.091 -16.985 1.00 90.19 253 LEU A N 1
ATOM 1866 C CA . LEU A 1 253 ? -0.691 9.356 -15.956 1.00 90.19 253 LEU A CA 1
ATOM 1867 C C . LEU A 1 253 ? 0.634 8.803 -16.494 1.00 90.19 253 LEU A C 1
ATOM 1869 O O . LEU A 1 253 ? 1.631 8.786 -15.778 1.00 90.19 253 LEU A O 1
ATOM 1873 N N . LEU A 1 254 ? 0.640 8.353 -17.747 1.00 94.75 254 LEU A N 1
ATOM 1874 C CA . LEU A 1 254 ? 1.803 7.797 -18.427 1.00 94.75 254 LEU A CA 1
ATOM 1875 C C . LEU A 1 254 ? 1.918 8.471 -19.794 1.00 94.75 254 LEU A C 1
ATOM 1877 O O . LEU A 1 254 ? 1.152 8.150 -20.694 1.00 94.75 254 LEU A O 1
ATOM 1881 N N . SER A 1 255 ? 2.845 9.413 -19.959 1.00 96.06 255 SER A N 1
ATOM 1882 C CA . SER A 1 255 ? 3.022 10.113 -21.239 1.00 96.06 255 SER A CA 1
ATOM 1883 C C . SER A 1 255 ? 3.449 9.154 -22.359 1.00 96.06 255 SER A C 1
ATOM 1885 O O . SER A 1 255 ? 4.011 8.094 -22.085 1.00 96.06 255 SER A O 1
ATOM 1887 N N . GLU A 1 256 ? 3.239 9.501 -23.630 1.00 95.69 256 GLU A N 1
ATOM 1888 C CA . GLU A 1 256 ? 3.665 8.654 -24.753 1.00 95.69 256 GLU A CA 1
ATOM 1889 C C . GLU A 1 256 ? 5.175 8.318 -24.722 1.00 95.69 256 GLU A C 1
ATOM 1891 O O . GLU A 1 256 ? 5.515 7.142 -24.880 1.00 95.69 256 GLU A O 1
ATOM 1896 N N . PRO A 1 257 ? 6.105 9.256 -24.436 1.00 95.50 257 PRO A N 1
ATOM 1897 C CA . PRO A 1 257 ? 7.516 8.914 -24.236 1.00 95.50 257 PRO A CA 1
ATOM 1898 C C . PRO A 1 257 ? 7.754 7.909 -23.100 1.00 95.50 257 PRO A C 1
ATOM 1900 O O . PRO A 1 257 ? 8.574 6.998 -23.240 1.00 95.50 257 PRO A O 1
ATOM 1903 N N . ASP A 1 258 ? 7.030 8.047 -21.989 1.00 95.88 258 ASP A N 1
ATOM 1904 C CA . ASP A 1 258 ? 7.145 7.150 -20.837 1.00 95.88 258 ASP A CA 1
ATOM 1905 C C . ASP A 1 258 ? 6.566 5.765 -21.136 1.00 95.88 258 ASP A C 1
ATOM 1907 O O . ASP A 1 258 ? 7.170 4.751 -20.783 1.00 95.88 258 ASP A O 1
ATOM 1911 N N . LEU A 1 259 ? 5.452 5.695 -21.869 1.00 95.81 259 LEU A N 1
ATOM 1912 C CA . LEU A 1 259 ? 4.913 4.439 -22.375 1.00 95.81 259 LEU A CA 1
ATOM 1913 C C . LEU A 1 259 ? 5.941 3.733 -23.264 1.00 95.81 259 LEU A C 1
ATOM 1915 O O . LEU A 1 259 ? 6.178 2.537 -23.097 1.00 95.81 259 LEU A O 1
ATOM 1919 N N . GLN A 1 260 ? 6.587 4.450 -24.187 1.00 95.56 260 GLN A N 1
ATOM 1920 C CA . GLN A 1 260 ? 7.612 3.850 -25.043 1.00 95.56 260 GLN A CA 1
ATOM 1921 C C . GLN A 1 260 ? 8.815 3.341 -24.239 1.00 95.56 260 GLN A C 1
ATOM 1923 O O . GLN A 1 260 ? 9.358 2.285 -24.576 1.00 95.56 260 GLN A O 1
ATOM 1928 N N . ALA A 1 261 ? 9.198 4.026 -23.157 1.00 95.62 261 ALA A N 1
ATOM 1929 C CA . ALA A 1 261 ? 10.224 3.558 -22.228 1.00 95.62 261 ALA A CA 1
ATOM 1930 C C . ALA A 1 261 ? 9.797 2.257 -21.522 1.00 95.62 261 ALA A C 1
ATOM 1932 O O . ALA A 1 261 ? 10.541 1.274 -21.541 1.00 95.62 261 ALA A O 1
ATOM 1933 N N . VAL A 1 262 ? 8.572 2.195 -20.984 1.00 94.50 262 VAL A N 1
ATOM 1934 C CA . VAL A 1 262 ? 8.015 0.975 -20.368 1.00 94.50 262 VAL A CA 1
ATOM 1935 C C . VAL A 1 262 ? 7.984 -0.184 -21.370 1.00 94.50 262 VAL A C 1
ATOM 1937 O O . VAL A 1 262 ? 8.441 -1.284 -21.063 1.00 94.50 262 VAL A O 1
ATOM 1940 N N . LEU A 1 263 ? 7.528 0.049 -22.604 1.00 93.88 263 LEU A N 1
ATOM 1941 C CA . LEU A 1 263 ? 7.531 -0.973 -23.657 1.00 93.88 263 LEU A CA 1
ATOM 1942 C C . LEU A 1 263 ? 8.954 -1.408 -24.034 1.00 93.88 263 LEU A C 1
ATOM 1944 O O . LEU A 1 263 ? 9.174 -2.587 -24.312 1.00 93.88 263 LEU A O 1
ATOM 1948 N N . ALA A 1 264 ? 9.924 -0.488 -24.051 1.00 93.06 264 ALA A N 1
ATOM 1949 C CA . ALA A 1 264 ? 11.329 -0.819 -24.275 1.00 93.06 264 ALA A CA 1
ATOM 1950 C C . ALA A 1 264 ? 11.868 -1.737 -23.173 1.00 93.06 264 ALA A C 1
ATOM 1952 O O . ALA A 1 264 ? 12.552 -2.709 -23.490 1.00 93.06 264 ALA A O 1
ATOM 1953 N N . TYR A 1 265 ? 11.503 -1.490 -21.914 1.00 92.38 265 TYR A N 1
ATOM 1954 C CA . TYR A 1 265 ? 11.840 -2.376 -20.805 1.00 92.38 265 TYR A CA 1
ATOM 1955 C C . TYR A 1 265 ? 11.167 -3.751 -20.933 1.00 92.38 265 TYR A C 1
ATOM 1957 O O . TYR A 1 265 ? 11.865 -4.761 -20.909 1.00 92.38 265 TYR A O 1
ATOM 1965 N N . ILE A 1 266 ? 9.857 -3.822 -21.202 1.00 92.00 266 ILE A N 1
ATOM 1966 C CA . ILE A 1 266 ? 9.134 -5.103 -21.365 1.00 92.00 266 ILE A CA 1
ATOM 1967 C C . ILE A 1 266 ? 9.733 -5.959 -22.494 1.00 92.00 266 ILE A C 1
ATOM 1969 O O . ILE A 1 266 ? 9.773 -7.187 -22.405 1.00 92.00 266 ILE A O 1
ATOM 1973 N N . ARG A 1 267 ? 10.251 -5.343 -23.566 1.00 91.06 267 ARG A N 1
ATOM 1974 C CA . ARG A 1 267 ? 10.928 -6.080 -24.652 1.00 91.06 267 ARG A CA 1
ATOM 1975 C C . ARG A 1 267 ? 12.166 -6.846 -24.173 1.00 91.06 267 ARG A C 1
ATOM 1977 O O . ARG A 1 267 ? 12.482 -7.867 -24.780 1.00 91.06 267 ARG A O 1
ATOM 1984 N N . THR A 1 268 ? 12.817 -6.417 -23.090 1.00 89.38 268 THR A N 1
ATOM 1985 C CA . THR A 1 268 ? 13.989 -7.105 -22.514 1.00 89.38 268 THR A CA 1
ATOM 1986 C C . THR A 1 268 ? 13.645 -8.443 -21.856 1.00 89.38 268 THR A C 1
ATOM 1988 O O . THR A 1 268 ? 14.502 -9.321 -21.769 1.00 89.38 268 THR A O 1
ATOM 1991 N N . PHE A 1 269 ? 12.382 -8.663 -21.476 1.00 87.50 269 PHE A N 1
ATOM 1992 C CA . PHE A 1 269 ? 11.940 -9.912 -20.843 1.00 87.50 269 PHE A CA 1
ATOM 1993 C C . PHE A 1 269 ? 11.998 -11.113 -21.798 1.00 87.50 269 PHE A C 1
ATOM 1995 O O . PHE A 1 269 ? 12.121 -12.256 -21.370 1.00 87.50 269 PHE A O 1
ATOM 2002 N N . ARG A 1 270 ? 11.951 -10.866 -23.115 1.00 67.81 270 ARG A N 1
ATOM 2003 C CA . ARG A 1 270 ? 11.953 -11.911 -24.154 1.00 67.81 270 ARG A CA 1
ATOM 2004 C C . ARG A 1 270 ? 13.329 -12.522 -24.427 1.00 67.81 270 ARG A C 1
ATOM 2006 O O . ARG A 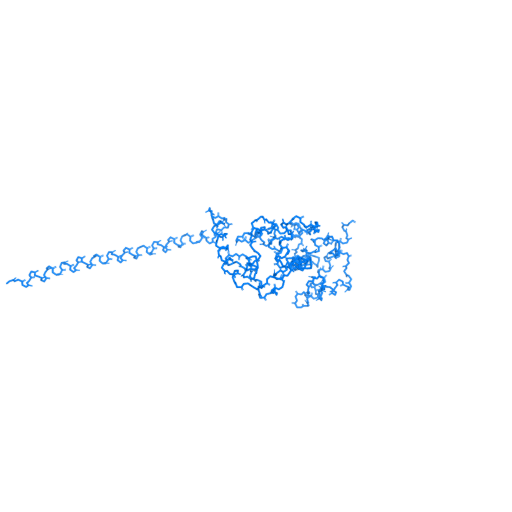1 270 ? 13.395 -13.558 -25.074 1.00 67.81 270 ARG A O 1
ATOM 2013 N N . SER A 1 271 ? 14.407 -11.878 -23.986 1.00 55.25 271 SER A N 1
ATOM 2014 C CA . SER A 1 271 ? 15.792 -12.301 -24.247 1.00 55.25 271 SER A CA 1
ATOM 2015 C C . SER A 1 271 ? 16.401 -13.186 -23.149 1.00 55.25 271 SER A C 1
ATOM 2017 O O . SER A 1 271 ? 17.584 -13.499 -23.229 1.00 55.25 271 SER A O 1
ATOM 2019 N N . GLY A 1 272 ? 15.626 -13.567 -22.126 1.00 48.06 272 GLY A N 1
ATOM 2020 C CA . GLY A 1 272 ? 16.127 -14.232 -20.914 1.00 48.06 272 GLY A CA 1
ATOM 2021 C C . GLY A 1 272 ? 15.604 -15.646 -20.637 1.00 48.06 272 GLY A C 1
ATOM 2022 O O . GLY A 1 272 ? 15.622 -16.045 -19.476 1.00 48.06 272 GLY A O 1
ATOM 2023 N N . SER A 1 273 ? 15.115 -16.385 -21.641 1.00 37.06 273 SER A N 1
ATOM 2024 C CA . SER A 1 273 ? 14.696 -17.795 -21.496 1.00 37.06 273 SER A CA 1
ATOM 2025 C C . SER A 1 273 ? 15.606 -18.747 -22.254 1.00 37.06 273 SER A C 1
ATOM 2027 O O . SER A 1 273 ? 15.738 -18.513 -23.478 1.00 37.06 273 SER A O 1
#

Solvent-accessible surface area (backbone atoms only — not comparable to full-atom values): 14851 Å² total; per-residue (Å²): 130,69,72,62,58,55,54,52,53,53,50,52,52,51,52,54,49,52,50,54,53,50,53,51,54,52,51,50,51,52,50,53,50,50,51,50,50,49,46,66,67,43,44,61,58,66,72,66,55,88,73,81,58,96,61,44,68,58,53,52,49,53,50,52,51,59,48,22,62,61,54,30,78,76,56,78,85,84,70,85,73,44,73,68,30,27,53,54,4,45,41,52,35,39,74,75,41,16,55,29,21,16,75,82,24,66,13,70,6,72,55,8,71,73,34,64,63,58,37,60,46,48,48,40,69,71,52,60,70,49,52,70,47,30,53,41,38,40,50,37,60,25,43,90,90,44,75,48,66,51,34,56,92,79,42,54,72,69,53,46,51,12,32,49,32,26,47,53,40,55,60,65,72,67,49,76,76,67,72,74,46,48,69,70,48,76,68,54,55,71,53,31,30,77,88,49,58,55,45,23,25,5,40,29,49,36,54,75,73,40,50,26,48,59,19,7,57,63,27,69,10,62,75,93,41,37,55,82,71,83,49,75,64,46,54,45,37,44,40,69,18,46,99,90,56,51,68,58,42,40,64,92,77,37,41,70,71,53,45,52,13,32,49,50,29,57,60,58,44,73,78,74,125

Secondary structure (DSSP, 8-state):
-HHHHHHHHHHHHHHHHHHHHHHHHHHHHHHHHHHHHHHHHHHHHHHS--S--TTHHHHHHHHHHHHHHHHGGGPPPPPP--HHHHHHHHHHHHHHTHHHH-TTSSS--TTGGGSSSPPPPSSSHHHHHS-HHHHHHHHHH--TTSS----TTTS-HHHHHHHHHHHHHHHTS----PPPPPPPPHHHHHH--TTS-HHHHHHHHHHHTTTHHHH-TTS--SGGG-----SHHHHHHHHH--TTSPPP--TTTS-HHHHHHHHHHHHHGGG--

Radius of gyration: 29.45 Å; Cα contacts (8 Å, |Δi|>4): 346; chains: 1; bounding box: 43×74×103 Å

InterPro domains:
  IPR008168 Cytochrome c, class IC [PR00605] (95-106)
  IPR008168 Cytochrome c, class IC [PR00605] (145-167)
  IPR009056 Cytochrome c-like domain [PF13442] (85-167)
  IPR009056 Cytochrome c-like domain [PF13442] (198-266)
  IPR009056 Cytochrome c-like domain [PS51007] (84-171)
  IPR009056 Cytochrome c-like domain [PS51007] (197-270)
  IPR036909 Cytochrome c-like domain superfamily [G3DSA:1.10.760.10] (56-171)
  IPR036909 Cytochrome c-like domain superfamily [G3DSA:1.10.760.10] (185-272)
  IPR036909 Cytochrome c-like domain superfamily [SSF46626] (63-176)
  IPR036909 Cytochrome c-like domain superfamily [SSF46626] (176-269)
  IPR051459 Cytochrome c-type Dehydrogenase [PTHR35008] (74-170)

Organism: Thermomicrobium roseum (strain ATCC 27502 / DSM 5159 / P-2) (NCBI:txid309801)

Mean predicted aligned error: 11.62 Å

Foldseek 3Di:
DPPVVVVVVVVVVVVVVVVVVVVVVVVVVVVVVVVVVCCVVCVCVVVVDQDDDVCNVVVLLVVLQVVLVVQLVPADDQDDLDPVLLLLLLLLCLQPPCCQQNSLQCQVRPVQVVWVVRGHRLLDPSVLPDDLSSQLSCQQCPDPPTPTHHCVVPDDSSNSSSNSSNSNCSNPVVPPPQWHQAADDPVLVVLQDCPDPLQNVLSVCCVVSSLSSQCNSLSPTDDPSRQDDDDPVVVCCQQVNDPSNGDHCHCVRAPPSNSSSNSVNNVVSNVPD

Nearest PDB structures (foldseek):
  6loe-assembly1_E  TM=8.779E-01  e=7.708E-04  Roseiflexus castenholzii DSM 13941
  6lod-assembly1_E  TM=8.648E-01  e=6.404E-04  Roseiflexus castenholzii DSM 13941
  8x2j-assembly1_E  TM=8.797E-01  e=2.454E-03  Chloroflexus aurantiacus J-10-fl
  6h5l-assembly1_B  TM=4.244E-01  e=8.344E-05  Candidatus Kuenenia stuttgartensis
  6f0k-assembly1_E  TM=7.896E-01  e=1.031E-02  Rhodothermus marinus DSM 4252

pLDDT: mean 84.06, std 10.9, range [37.06, 96.75]